Protein AF-A0A557SWW7-F1 (afdb_monomer)

Radius of gyration: 24.09 Å; Cα contacts (8 Å, |Δi|>4): 259; chains: 1; bounding box: 45×40×84 Å

Solvent-accessible surface area (backbone atoms only — not comparable to full-atom values): 11282 Å² total; per-residue (Å²): 120,71,70,61,52,68,53,47,53,59,52,50,52,52,51,50,54,51,49,52,52,51,47,52,50,50,56,68,65,51,66,75,92,55,54,48,39,29,50,75,90,44,22,34,33,27,34,72,68,28,35,51,52,47,52,50,49,59,54,49,46,55,57,53,48,50,49,54,52,51,62,55,42,69,50,62,73,50,74,38,46,33,34,40,36,28,40,52,70,46,42,50,49,52,36,67,77,64,69,50,47,73,77,46,78,47,69,53,57,54,100,86,44,97,45,70,33,29,38,38,32,29,43,42,36,40,47,57,52,50,51,52,52,50,56,50,59,62,50,64,76,79,53,81,80,85,68,65,48,48,72,42,79,47,95,50,92,51,56,49,75,70,53,52,53,48,51,52,52,51,51,51,50,51,51,51,52,51,52,50,56,50,56,73,66,48,58,37,57,39,81,47,81,81,82,52,91,49,72,44,74,131

Secondary structure (DSSP, 8-state):
-HHHHHHHHHHHHHHHHHHHHHHHHHHHHS---PEEEEETTEEEEE-HHHHHHHHHHHHHHHHHHHHHHHHHH--TT-EEEEEEEE-HHHHHHHHHHHT-EEEEEEE---TTS----EEEEEEEEHHHHHHHHHHHHHHTTTS-GGGSPEEEEPS-TTS-HHHHHHHHHHHHHHHHHHHHHHHHT-TTEEE-----S-EE--

Nearest PDB structures (foldseek):
  5drk-assembly1_C  TM=5.705E-01  e=4.271E-01  Thiomonas intermedia K12
  5d6v-assembly1_A  TM=5.149E-01  e=3.795E-01  Salmonella enterica subsp. enterica serovar Typhimurium str. LT2
  4ox7-assembly1_F  TM=4.878E-01  e=6.090E-01  Synechococcus elongatus PCC 7942 = FACHB-805
  4rbt-assembly1_A  TM=5.284E-01  e=9.774E-01  Salmonella enterica subsp. enterica serovar Typhimurium str. LT2
  7mmx-assembly2_D-3  TM=4.923E-01  e=1.238E+00  Streptococcus intermedius SK54 = ATCC 27335

Structure (mmCIF, N/CA/C/O backbone):
data_AF-A0A557SWW7-F1
#
_entry.id   AF-A0A557SWW7-F1
#
loop_
_atom_site.group_PDB
_atom_site.id
_atom_site.type_symbol
_atom_site.label_atom_id
_atom_site.label_alt_id
_atom_site.label_comp_id
_atom_site.label_asym_id
_atom_site.label_entity_id
_atom_site.label_seq_id
_atom_site.pdbx_PDB_ins_code
_atom_site.Cartn_x
_atom_site.Cartn_y
_atom_site.Cartn_z
_atom_site.occupancy
_atom_site.B_iso_or_equiv
_atom_site.auth_seq_id
_atom_site.auth_comp_id
_atom_site.auth_asym_id
_atom_site.auth_atom_id
_atom_site.pdbx_PDB_model_num
ATOM 1 N N . MET A 1 1 ? 1.073 -21.145 -63.394 1.00 52.28 1 MET A N 1
ATOM 2 C CA . MET A 1 1 ? 0.969 -21.308 -61.921 1.00 52.28 1 MET A CA 1
ATOM 3 C C . MET A 1 1 ? 2.328 -21.337 -61.208 1.00 52.28 1 MET A C 1
ATOM 5 O O . MET A 1 1 ? 2.394 -20.769 -60.129 1.00 52.28 1 MET A O 1
ATOM 9 N N . ARG A 1 2 ? 3.407 -21.908 -61.786 1.00 56.53 2 ARG A N 1
ATOM 10 C CA . ARG A 1 2 ? 4.767 -21.902 -61.188 1.00 56.53 2 ARG A CA 1
ATOM 11 C C . ARG A 1 2 ? 5.417 -20.511 -61.058 1.00 56.53 2 ARG A C 1
ATOM 13 O O . ARG A 1 2 ? 6.032 -20.247 -60.033 1.00 56.53 2 ARG A O 1
ATOM 20 N N . ASP A 1 3 ? 5.235 -19.617 -62.033 1.00 61.56 3 ASP A N 1
ATOM 21 C CA . ASP A 1 3 ? 5.914 -18.303 -62.029 1.00 61.56 3 ASP A CA 1
ATOM 22 C C . ASP A 1 3 ? 5.386 -17.331 -60.969 1.00 61.56 3 ASP A C 1
ATOM 24 O O . ASP A 1 3 ? 6.143 -16.558 -60.389 1.00 61.56 3 ASP A O 1
ATOM 28 N N . LEU A 1 4 ? 4.089 -17.404 -60.655 1.00 58.34 4 LEU A N 1
ATOM 29 C CA . LEU A 1 4 ? 3.479 -16.537 -59.647 1.00 58.34 4 LEU A CA 1
ATOM 30 C C . LEU A 1 4 ? 3.944 -16.917 -58.228 1.00 58.34 4 LEU A C 1
ATOM 32 O O . LEU A 1 4 ? 4.220 -16.046 -57.410 1.00 58.34 4 LEU A O 1
ATOM 36 N N . GLN A 1 5 ? 4.101 -18.217 -57.951 1.00 58.44 5 GLN A N 1
ATOM 37 C CA . GLN A 1 5 ? 4.640 -18.710 -56.678 1.00 58.44 5 GLN A CA 1
ATOM 38 C C . GLN A 1 5 ? 6.114 -18.322 -56.482 1.00 58.44 5 GLN A C 1
ATOM 40 O O . GLN A 1 5 ? 6.508 -18.002 -55.364 1.00 58.44 5 GLN A O 1
ATOM 45 N N . PHE A 1 6 ? 6.906 -18.279 -57.559 1.00 64.81 6 PHE A N 1
ATOM 46 C CA . PHE A 1 6 ? 8.321 -17.888 -57.514 1.00 64.81 6 PHE A CA 1
ATOM 47 C C . PHE A 1 6 ? 8.548 -16.422 -57.121 1.00 64.81 6 PHE A C 1
ATOM 49 O O . PHE A 1 6 ? 9.606 -16.098 -56.595 1.00 64.81 6 PHE A O 1
ATOM 56 N N . ILE A 1 7 ? 7.563 -15.548 -57.350 1.00 64.12 7 ILE A N 1
ATOM 57 C CA . ILE A 1 7 ? 7.628 -14.121 -56.997 1.00 64.12 7 ILE A CA 1
ATOM 58 C C . ILE A 1 7 ? 6.952 -13.858 -55.645 1.00 64.12 7 ILE A C 1
ATOM 60 O O . ILE A 1 7 ? 7.471 -13.107 -54.819 1.00 64.12 7 ILE A O 1
ATOM 64 N N . ILE A 1 8 ? 5.810 -14.503 -55.390 1.00 73.12 8 ILE A N 1
ATOM 65 C CA . ILE A 1 8 ? 5.028 -14.284 -54.168 1.00 73.12 8 ILE A CA 1
ATOM 66 C C . ILE A 1 8 ? 5.760 -14.818 -52.931 1.00 73.12 8 ILE A C 1
ATOM 68 O O . ILE A 1 8 ? 5.786 -14.141 -51.907 1.00 73.12 8 ILE A O 1
ATOM 72 N N . VAL A 1 9 ? 6.377 -16.002 -53.006 1.00 73.94 9 VAL A N 1
ATOM 73 C CA . VAL A 1 9 ? 7.010 -16.632 -51.834 1.00 73.94 9 VAL A CA 1
ATOM 74 C C . VAL A 1 9 ? 8.195 -15.807 -51.300 1.00 73.94 9 VAL A C 1
ATOM 76 O O . VAL A 1 9 ? 8.207 -15.528 -50.100 1.00 73.94 9 VAL A O 1
ATOM 79 N N . PRO A 1 10 ? 9.139 -15.317 -52.129 1.00 77.88 10 PRO A N 1
ATOM 80 C CA . PRO A 1 10 ? 10.174 -14.392 -51.661 1.00 77.88 10 PRO A CA 1
ATOM 81 C C . PRO A 1 10 ? 9.608 -13.074 -51.122 1.00 77.88 10 PRO A C 1
ATOM 83 O O . PRO A 1 10 ? 10.105 -12.565 -50.120 1.00 77.88 10 PRO A O 1
ATOM 86 N N . GLY A 1 11 ? 8.544 -12.543 -51.738 1.00 76.56 11 GLY A N 1
ATOM 87 C CA . GLY A 1 11 ? 7.872 -11.327 -51.268 1.00 76.56 11 GLY A CA 1
ATOM 88 C C . GLY A 1 11 ? 7.278 -11.478 -49.864 1.00 76.56 11 GLY A C 1
ATOM 89 O O . GLY A 1 11 ? 7.449 -10.594 -49.026 1.00 76.56 11 GLY A O 1
ATOM 90 N N . ILE A 1 12 ? 6.655 -12.624 -49.573 1.00 81.81 12 ILE A N 1
ATOM 91 C CA . ILE A 1 12 ? 6.151 -12.957 -48.232 1.00 81.81 12 ILE A CA 1
ATOM 92 C C . ILE A 1 12 ? 7.307 -13.057 -47.230 1.00 81.81 12 ILE A C 1
ATOM 94 O O . ILE A 1 12 ? 7.205 -12.511 -46.136 1.00 81.81 12 ILE A O 1
ATOM 98 N N . ILE A 1 13 ? 8.422 -13.697 -47.599 1.00 83.50 13 ILE A N 1
ATOM 99 C CA . ILE A 1 13 ? 9.595 -13.828 -46.717 1.00 83.50 13 ILE A CA 1
ATOM 100 C C . ILE A 1 13 ? 10.170 -12.451 -46.365 1.00 83.50 13 ILE A C 1
ATOM 102 O O . ILE A 1 13 ? 10.416 -12.178 -45.192 1.00 83.50 13 ILE A O 1
ATOM 106 N N . VAL A 1 14 ? 10.331 -11.559 -47.347 1.00 85.50 14 VAL A N 1
ATOM 107 C CA . VAL A 1 14 ? 10.801 -10.183 -47.108 1.00 85.50 14 VAL A CA 1
ATOM 108 C C . VAL A 1 14 ? 9.817 -9.411 -46.227 1.00 85.50 14 VAL A C 1
ATOM 110 O O . VAL A 1 14 ? 10.245 -8.714 -45.308 1.00 85.50 14 VAL A O 1
ATOM 113 N N . GLY A 1 15 ? 8.510 -9.574 -46.451 1.00 84.50 15 GLY A N 1
ATOM 114 C CA . GLY A 1 15 ? 7.472 -8.969 -45.616 1.00 84.50 15 GLY A CA 1
ATOM 115 C C . GLY A 1 15 ? 7.515 -9.449 -44.162 1.00 84.50 15 GLY A C 1
ATOM 116 O O . GLY A 1 15 ? 7.432 -8.632 -43.249 1.00 84.50 15 GLY A O 1
ATOM 117 N N . ILE A 1 16 ? 7.713 -10.751 -43.934 1.00 88.25 16 ILE A N 1
ATOM 118 C CA . ILE A 1 16 ? 7.821 -11.336 -42.589 1.00 88.25 16 ILE A CA 1
ATOM 119 C C . ILE A 1 16 ? 9.096 -10.857 -41.892 1.00 88.25 16 ILE A C 1
ATOM 121 O O . ILE A 1 16 ? 9.028 -10.370 -40.767 1.00 88.25 16 ILE A O 1
ATOM 125 N N . VAL A 1 17 ? 10.255 -10.948 -42.551 1.00 89.38 17 VAL A N 1
ATOM 126 C CA . VAL A 1 17 ? 11.539 -10.537 -41.958 1.00 89.38 17 VAL A CA 1
ATOM 127 C C . VAL A 1 17 ? 11.551 -9.034 -41.676 1.00 89.38 17 VAL A C 1
ATOM 129 O O . VAL A 1 17 ? 11.933 -8.617 -40.583 1.00 89.38 17 VAL A O 1
ATOM 132 N N . GLY A 1 18 ? 11.076 -8.218 -42.621 1.00 87.31 18 GLY A N 1
ATOM 133 C CA . GLY A 1 18 ? 10.949 -6.773 -42.441 1.00 87.31 18 GLY A CA 1
ATOM 134 C C . GLY A 1 18 ? 9.964 -6.408 -41.331 1.00 87.31 18 GLY A C 1
ATOM 135 O O . GLY A 1 18 ? 10.269 -5.558 -40.498 1.00 87.31 18 GLY A O 1
ATOM 136 N N . GLY A 1 19 ? 8.819 -7.093 -41.268 1.00 84.19 19 GLY A N 1
ATOM 137 C CA . GLY A 1 19 ? 7.819 -6.906 -40.218 1.00 84.19 19 GLY A CA 1
ATOM 138 C C . GLY A 1 19 ? 8.348 -7.25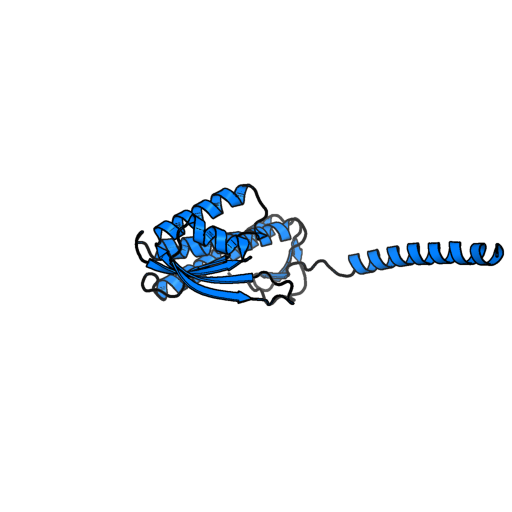0 -38.826 1.00 84.19 19 GLY A C 1
ATOM 139 O O . GLY A 1 19 ? 8.153 -6.474 -37.896 1.00 84.19 19 GLY A O 1
ATOM 140 N N . ILE A 1 20 ? 9.078 -8.360 -38.683 1.00 88.44 20 ILE A N 1
ATOM 141 C CA . ILE A 1 20 ? 9.696 -8.772 -37.414 1.00 88.44 20 ILE A CA 1
ATOM 142 C C . ILE A 1 20 ? 10.760 -7.761 -36.970 1.00 88.44 20 ILE A C 1
ATOM 144 O O . ILE A 1 20 ? 10.774 -7.359 -35.808 1.00 88.44 20 ILE A O 1
ATOM 148 N N . LEU A 1 21 ? 11.626 -7.309 -37.881 1.00 85.56 21 LEU A N 1
ATOM 149 C CA . LEU A 1 21 ? 12.647 -6.305 -37.565 1.00 85.56 21 LEU A CA 1
ATOM 150 C C . LEU A 1 21 ? 12.020 -4.974 -37.134 1.00 85.56 21 LEU A C 1
ATOM 152 O O . LEU A 1 21 ? 12.432 -4.406 -36.125 1.00 85.56 21 LEU A O 1
ATOM 156 N N . LEU A 1 22 ? 10.999 -4.500 -37.852 1.00 83.31 22 LEU A N 1
ATOM 157 C CA . LEU A 1 22 ? 10.265 -3.287 -37.485 1.00 83.31 22 LEU A CA 1
ATOM 158 C C . LEU A 1 22 ? 9.527 -3.444 -36.155 1.00 83.31 22 LEU A C 1
ATOM 160 O O . LEU A 1 22 ? 9.520 -2.508 -35.362 1.00 83.31 22 LEU A O 1
ATOM 164 N N . PHE A 1 23 ? 8.958 -4.619 -35.882 1.00 82.00 23 PHE A N 1
ATOM 165 C CA . PHE A 1 23 ? 8.328 -4.918 -34.601 1.00 82.00 23 PHE A CA 1
ATOM 166 C C . PHE A 1 23 ? 9.340 -4.865 -33.456 1.00 82.00 23 PHE A C 1
ATOM 168 O O . PHE A 1 23 ? 9.076 -4.199 -32.463 1.00 82.00 23 PHE A O 1
ATOM 175 N N . PHE A 1 24 ? 10.518 -5.480 -33.593 1.00 77.88 24 PHE A N 1
ATOM 176 C CA . PHE A 1 24 ? 11.561 -5.392 -32.567 1.00 77.88 24 PHE A CA 1
ATOM 177 C C . PHE A 1 24 ? 12.108 -3.974 -32.403 1.00 77.88 24 PHE A C 1
ATOM 179 O O . PHE A 1 24 ? 12.380 -3.562 -31.279 1.00 77.88 24 PHE A O 1
ATOM 186 N N . LEU A 1 25 ? 12.249 -3.207 -33.485 1.00 73.75 25 LEU A N 1
ATOM 187 C CA . LEU A 1 25 ? 12.639 -1.800 -33.400 1.00 73.75 25 LEU A CA 1
ATOM 188 C C . LEU A 1 25 ? 11.573 -0.972 -32.677 1.00 73.75 25 LEU A C 1
ATOM 190 O O . LEU A 1 25 ? 11.916 -0.208 -31.784 1.00 73.75 25 LEU A O 1
ATOM 194 N N . ALA A 1 26 ? 10.293 -1.160 -33.001 1.00 72.12 26 ALA A N 1
ATOM 195 C CA . ALA A 1 26 ? 9.185 -0.479 -32.336 1.00 72.12 26 ALA A CA 1
ATOM 196 C C . ALA A 1 26 ? 9.048 -0.902 -30.866 1.00 72.12 26 ALA A C 1
ATOM 198 O O . ALA A 1 26 ? 8.833 -0.055 -30.007 1.00 72.12 26 ALA A O 1
ATOM 199 N N . TYR A 1 27 ? 9.223 -2.189 -30.565 1.00 63.62 27 TYR A N 1
ATOM 200 C CA . TYR A 1 27 ? 9.165 -2.737 -29.212 1.00 63.62 27 TYR A CA 1
ATOM 201 C C . TYR A 1 27 ? 10.326 -2.248 -28.339 1.00 63.62 27 TYR A C 1
ATOM 203 O O . TYR A 1 27 ? 10.113 -1.926 -27.180 1.00 63.62 27 TYR A O 1
ATOM 211 N N . ASN A 1 28 ? 11.539 -2.132 -28.893 1.00 59.59 28 ASN A N 1
ATOM 212 C CA . ASN A 1 28 ? 12.671 -1.520 -28.187 1.00 59.59 28 ASN A CA 1
ATOM 213 C C . ASN A 1 28 ? 12.564 0.015 -28.115 1.00 59.59 28 ASN A C 1
ATOM 215 O O . ASN A 1 28 ? 13.135 0.622 -27.212 1.00 59.59 28 ASN A O 1
ATOM 219 N N . TYR A 1 29 ? 11.869 0.652 -29.065 1.00 59.69 29 TYR A N 1
ATOM 220 C CA . TYR A 1 29 ? 11.651 2.101 -29.077 1.00 59.69 29 TYR A CA 1
ATOM 221 C C . TYR A 1 29 ? 10.566 2.539 -28.095 1.00 59.69 29 TYR A C 1
ATOM 223 O O . TYR A 1 29 ? 10.693 3.611 -27.511 1.00 59.69 29 TYR A O 1
ATOM 231 N N . TYR A 1 30 ? 9.513 1.739 -27.895 1.00 49.38 30 TYR A N 1
ATOM 232 C CA . TYR A 1 30 ? 8.572 1.951 -26.801 1.00 49.38 30 TYR A CA 1
ATOM 233 C C . TYR A 1 30 ? 9.273 1.570 -25.498 1.00 49.38 30 TYR A C 1
ATOM 235 O O . TYR A 1 30 ? 9.447 0.380 -25.235 1.00 49.38 30 TYR A O 1
ATOM 243 N N . PRO A 1 31 ? 9.695 2.543 -24.670 1.00 50.38 31 PRO A N 1
ATOM 244 C CA . PRO A 1 31 ? 10.326 2.197 -23.415 1.00 50.38 31 PRO A CA 1
ATOM 245 C C . PRO A 1 31 ? 9.317 1.399 -22.589 1.00 50.38 31 PRO A C 1
ATOM 247 O O . PRO A 1 31 ? 8.132 1.750 -22.527 1.00 50.38 31 PRO A O 1
ATOM 250 N N . GLN A 1 32 ? 9.791 0.336 -21.934 1.00 54.78 32 GLN A N 1
ATOM 251 C CA . GLN A 1 32 ? 9.089 -0.218 -20.779 1.00 54.78 32 GLN A CA 1
ATOM 252 C C . GLN A 1 32 ? 8.623 0.955 -19.907 1.00 54.78 32 GLN A C 1
ATOM 254 O O . GLN A 1 32 ? 9.345 1.945 -19.761 1.00 54.78 32 GLN A O 1
ATOM 259 N N . LYS A 1 33 ? 7.389 0.897 -19.392 1.00 58.03 33 LYS A N 1
ATOM 260 C CA . LYS A 1 33 ? 6.882 1.926 -18.477 1.00 58.03 33 LYS A CA 1
ATOM 261 C C . LYS A 1 33 ? 7.687 1.854 -17.182 1.00 58.03 33 LYS A C 1
ATOM 263 O O . LYS A 1 33 ? 7.295 1.190 -16.232 1.00 58.03 33 LYS A O 1
ATOM 268 N N . ASN A 1 34 ? 8.824 2.525 -17.184 1.00 71.19 34 ASN A N 1
ATOM 269 C CA . ASN A 1 34 ? 9.736 2.585 -16.066 1.00 71.19 34 ASN A CA 1
ATOM 270 C C . ASN A 1 34 ? 9.269 3.677 -15.114 1.00 71.19 34 ASN A C 1
ATOM 272 O O . ASN A 1 34 ? 8.729 4.711 -15.527 1.00 71.19 34 ASN A O 1
ATOM 276 N N . VAL A 1 35 ? 9.453 3.438 -13.824 1.00 79.44 35 VAL A N 1
ATOM 277 C CA . VAL A 1 35 ? 9.019 4.390 -12.808 1.00 79.44 35 VAL A CA 1
ATOM 278 C C . VAL A 1 35 ? 9.983 5.571 -12.801 1.00 79.44 35 VAL A C 1
ATOM 280 O O . VAL A 1 35 ? 11.186 5.407 -12.609 1.00 79.44 35 VAL A O 1
ATOM 283 N N . ASN A 1 36 ? 9.433 6.766 -13.019 1.00 84.69 36 ASN A N 1
ATOM 284 C CA . ASN A 1 36 ? 10.131 8.034 -12.859 1.00 84.69 36 ASN A CA 1
ATOM 285 C C . ASN A 1 36 ? 9.821 8.574 -11.457 1.00 84.69 36 ASN A C 1
ATOM 287 O O . ASN A 1 36 ? 8.652 8.709 -11.093 1.00 84.69 36 ASN A O 1
ATOM 291 N N . ILE A 1 37 ? 10.853 8.858 -10.671 1.00 84.25 37 ILE A N 1
ATOM 292 C CA . ILE A 1 37 ? 10.729 9.352 -9.296 1.00 84.25 37 ILE A CA 1
ATOM 293 C C . ILE A 1 37 ? 11.468 10.668 -9.180 1.00 84.25 37 ILE A C 1
ATOM 295 O O . ILE A 1 37 ? 12.615 10.757 -9.613 1.00 84.25 37 ILE A O 1
ATOM 299 N N . ASN A 1 38 ? 10.833 11.659 -8.561 1.00 85.94 38 ASN A N 1
ATOM 300 C CA . ASN A 1 38 ? 11.488 12.881 -8.125 1.00 85.94 38 ASN A CA 1
ATOM 301 C C . ASN A 1 38 ? 11.886 12.743 -6.651 1.00 85.94 38 ASN A C 1
ATOM 303 O O . ASN A 1 38 ? 11.016 12.604 -5.794 1.00 85.94 38 ASN A O 1
ATOM 307 N N . LEU A 1 39 ? 13.188 12.780 -6.370 1.00 84.44 39 LEU A N 1
ATOM 308 C CA . LEU A 1 39 ? 13.732 12.837 -5.019 1.00 84.44 39 LEU A CA 1
ATOM 309 C C . LEU A 1 39 ? 14.495 14.151 -4.845 1.00 84.44 39 LEU A C 1
ATOM 311 O O . LEU A 1 39 ? 15.527 14.363 -5.491 1.00 84.44 39 LEU A O 1
ATOM 315 N N . ASN A 1 40 ? 14.005 15.023 -3.962 1.00 84.81 40 ASN A N 1
ATOM 316 C CA . ASN A 1 40 ? 14.625 16.317 -3.649 1.00 84.81 40 ASN A CA 1
ATOM 317 C C . ASN A 1 40 ? 14.932 17.172 -4.902 1.00 84.81 40 ASN A C 1
ATOM 319 O O . ASN A 1 40 ? 15.994 17.789 -5.015 1.00 84.81 40 ASN A O 1
ATOM 323 N N . GLY A 1 41 ? 14.024 17.174 -5.883 1.00 83.12 41 GLY A N 1
ATOM 324 C CA . GLY A 1 41 ? 14.149 17.948 -7.122 1.00 83.12 41 GLY A CA 1
ATOM 325 C C . GLY A 1 41 ? 15.002 17.296 -8.214 1.00 83.12 41 GLY A C 1
ATOM 326 O O . GLY A 1 41 ? 15.159 17.888 -9.282 1.00 83.12 41 GLY A O 1
ATOM 327 N N . ARG A 1 42 ? 15.548 16.095 -7.983 1.00 88.06 42 ARG A N 1
ATOM 328 C CA . ARG A 1 42 ? 16.278 15.313 -8.993 1.00 88.06 42 ARG A CA 1
ATOM 329 C C . ARG A 1 42 ? 15.481 14.088 -9.391 1.00 88.06 42 ARG A C 1
ATOM 331 O O . ARG A 1 42 ? 14.908 13.423 -8.531 1.00 88.06 42 ARG A O 1
ATOM 338 N N . CYS A 1 43 ? 15.479 13.773 -10.682 1.00 88.75 43 CYS A N 1
ATOM 339 C CA . CYS A 1 43 ? 14.650 12.701 -11.204 1.00 88.75 43 CYS A CA 1
ATOM 340 C C . CYS A 1 43 ? 15.442 11.495 -11.681 1.00 88.75 43 CYS A C 1
AT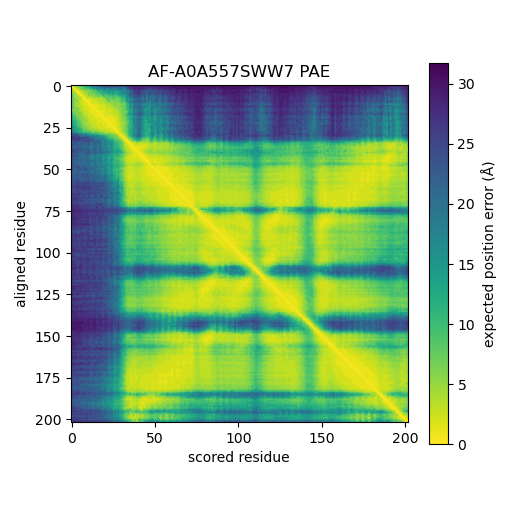OM 342 O O . CYS A 1 43 ? 16.472 11.604 -12.347 1.00 88.75 43 CYS A O 1
ATOM 344 N N . TYR A 1 44 ? 14.914 10.328 -11.332 1.00 88.56 44 TYR A N 1
ATOM 345 C CA . TYR A 1 44 ? 15.520 9.040 -11.609 1.00 88.56 44 TYR A CA 1
ATOM 346 C C . TYR A 1 44 ? 14.496 8.119 -12.255 1.00 88.56 44 TYR A C 1
ATOM 348 O O . TYR A 1 44 ? 13.312 8.144 -11.928 1.00 88.56 44 TYR A O 1
ATOM 356 N N . GLU A 1 45 ? 14.962 7.321 -13.199 1.00 89.00 45 GLU A N 1
ATOM 357 C CA . GLU A 1 45 ? 14.244 6.221 -13.808 1.00 89.00 45 GLU A CA 1
ATOM 358 C C . GLU A 1 45 ? 14.778 4.931 -13.194 1.00 89.00 45 GLU A C 1
ATOM 360 O O . GLU A 1 45 ? 15.989 4.678 -13.205 1.00 89.00 45 GLU A O 1
ATOM 365 N N . PHE A 1 46 ? 13.876 4.146 -12.614 1.00 88.62 46 PHE A N 1
ATOM 366 C CA . PHE A 1 46 ? 14.193 2.826 -12.094 1.00 88.62 46 PHE A CA 1
ATOM 367 C C . PHE A 1 46 ? 13.929 1.783 -13.174 1.00 88.62 46 PHE A C 1
ATOM 369 O O . PHE A 1 46 ? 12.828 1.692 -13.714 1.00 88.62 46 PHE A O 1
ATOM 376 N N . LEU A 1 47 ? 14.971 1.020 -13.476 1.00 86.81 47 LEU A N 1
ATOM 377 C CA . LEU A 1 47 ? 15.064 -0.007 -14.503 1.00 86.81 47 LEU A CA 1
ATOM 378 C C . LEU A 1 47 ? 15.390 -1.347 -13.837 1.00 86.81 47 LEU A C 1
ATOM 380 O O . LEU A 1 47 ? 15.995 -1.382 -12.761 1.00 86.81 47 LEU A O 1
ATOM 384 N N . ASP A 1 48 ? 15.023 -2.448 -14.490 1.00 84.69 48 ASP A N 1
ATOM 385 C CA . ASP A 1 48 ? 15.420 -3.809 -14.117 1.00 84.69 48 ASP A CA 1
ATOM 386 C C . ASP A 1 48 ? 15.276 -4.097 -12.605 1.00 84.69 48 ASP A C 1
ATOM 388 O O . ASP A 1 48 ? 14.180 -4.048 -12.042 1.00 84.69 48 ASP A O 1
ATOM 392 N N . GLY A 1 49 ? 16.395 -4.368 -11.923 1.00 84.94 49 GLY A N 1
ATOM 393 C CA . GLY A 1 49 ? 16.427 -4.683 -10.497 1.00 84.94 49 GLY A CA 1
ATOM 394 C C . GLY A 1 49 ? 16.012 -3.527 -9.583 1.00 84.94 49 GLY A C 1
ATOM 395 O O . GLY A 1 49 ? 15.438 -3.782 -8.527 1.00 84.94 49 GLY A O 1
ATOM 396 N N . ALA A 1 50 ? 16.249 -2.267 -9.965 1.00 87.62 50 ALA A N 1
ATOM 397 C CA . ALA A 1 50 ? 15.759 -1.121 -9.192 1.00 87.62 50 ALA A CA 1
ATOM 398 C C . ALA A 1 50 ? 14.237 -0.990 -9.300 1.00 87.62 50 ALA A C 1
ATOM 400 O O . ALA A 1 50 ? 13.580 -0.661 -8.314 1.00 87.62 50 ALA A O 1
ATOM 401 N N . TYR A 1 51 ? 13.675 -1.283 -10.476 1.00 87.50 51 TYR A N 1
ATOM 402 C CA . TYR A 1 51 ? 12.229 -1.274 -10.671 1.00 87.50 51 TYR A CA 1
ATOM 403 C C . TYR A 1 51 ? 11.545 -2.369 -9.849 1.00 87.50 51 TYR A C 1
ATOM 405 O O . TYR A 1 51 ? 10.556 -2.086 -9.178 1.00 87.50 51 TYR A O 1
ATOM 413 N N . GLN A 1 52 ? 12.101 -3.585 -9.828 1.00 85.25 52 GLN A N 1
ATOM 414 C CA . GLN A 1 52 ? 11.580 -4.670 -8.987 1.00 85.25 52 GLN A CA 1
ATOM 415 C C . GLN A 1 52 ? 11.600 -4.298 -7.503 1.00 85.25 52 GLN A C 1
ATOM 417 O O . GLN A 1 52 ? 10.565 -4.324 -6.851 1.00 85.25 52 GLN A O 1
ATOM 422 N N . ARG A 1 53 ? 12.732 -3.799 -6.995 1.00 88.00 53 ARG A N 1
ATOM 423 C CA . ARG A 1 53 ? 12.829 -3.354 -5.595 1.00 88.00 53 ARG A CA 1
ATOM 424 C C . ARG A 1 53 ? 11.869 -2.222 -5.250 1.00 88.00 53 ARG A C 1
ATOM 426 O O . ARG A 1 53 ? 11.426 -2.125 -4.113 1.00 88.00 53 ARG A O 1
ATOM 433 N N . TYR A 1 54 ? 11.571 -1.343 -6.204 1.00 89.00 54 TYR A N 1
ATOM 434 C CA . TYR A 1 54 ? 10.570 -0.304 -5.999 1.00 89.00 54 TYR A CA 1
ATOM 435 C C . TYR A 1 54 ? 9.157 -0.881 -5.919 1.00 89.00 54 TYR A C 1
ATOM 437 O O . TYR A 1 54 ? 8.389 -0.449 -5.066 1.00 89.00 54 TYR A O 1
ATOM 445 N N . GLN A 1 55 ? 8.817 -1.858 -6.761 1.00 85.62 55 GLN A N 1
ATOM 446 C CA . GLN A 1 55 ? 7.536 -2.560 -6.658 1.00 85.62 55 GLN A CA 1
ATOM 447 C C . GLN A 1 55 ? 7.413 -3.299 -5.323 1.00 85.62 55 GLN A C 1
ATOM 449 O O . GLN A 1 55 ? 6.389 -3.159 -4.656 1.00 85.62 55 GLN A O 1
ATOM 454 N N . ASP A 1 56 ? 8.477 -3.975 -4.885 1.00 85.88 56 ASP A N 1
ATOM 455 C CA . ASP A 1 56 ? 8.534 -4.613 -3.568 1.00 85.88 56 ASP A CA 1
ATOM 456 C C . ASP A 1 56 ? 8.321 -3.582 -2.452 1.00 85.88 56 ASP A C 1
ATOM 458 O O . ASP A 1 56 ? 7.479 -3.776 -1.582 1.00 85.88 56 ASP A O 1
ATOM 462 N N . LEU A 1 57 ? 9.019 -2.439 -2.508 1.00 89.06 57 LEU A N 1
ATOM 463 C CA . LEU A 1 57 ? 8.880 -1.352 -1.535 1.00 89.06 57 LEU A CA 1
ATOM 464 C C . LEU A 1 57 ? 7.449 -0.799 -1.479 1.00 89.06 57 LEU A C 1
ATOM 466 O O . LEU A 1 57 ? 6.916 -0.584 -0.392 1.00 89.06 57 LEU A O 1
ATOM 470 N N . VAL A 1 58 ? 6.825 -0.571 -2.637 1.00 86.69 58 VAL A N 1
ATOM 471 C CA . VAL A 1 58 ? 5.429 -0.117 -2.729 1.00 86.69 58 VAL A CA 1
ATOM 472 C C . VAL A 1 58 ? 4.474 -1.162 -2.161 1.00 86.69 58 VAL A C 1
ATOM 474 O O . VAL A 1 58 ? 3.489 -0.790 -1.533 1.00 86.69 58 VAL A O 1
ATOM 477 N N . SER A 1 59 ? 4.764 -2.448 -2.340 1.00 82.56 59 SER A N 1
ATOM 478 C CA . SER A 1 59 ? 3.950 -3.506 -1.752 1.00 82.56 59 SER A CA 1
ATOM 479 C C . SER A 1 59 ? 4.119 -3.576 -0.229 1.00 82.56 59 SER A C 1
ATOM 481 O O . SER A 1 59 ? 3.136 -3.566 0.509 1.00 82.56 59 SER A O 1
ATOM 483 N N . PHE A 1 60 ? 5.360 -3.523 0.269 1.00 86.62 60 PHE A N 1
ATOM 484 C CA . PHE A 1 60 ? 5.646 -3.503 1.708 1.00 86.62 60 PHE A CA 1
ATOM 485 C C . PHE A 1 60 ?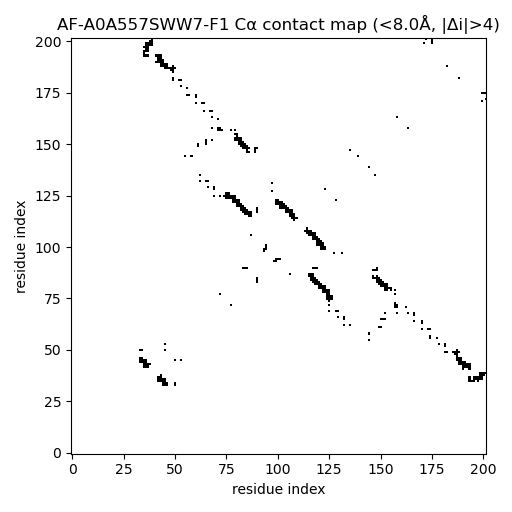 5.064 -2.283 2.418 1.00 86.62 60 PHE A C 1
ATOM 487 O O . PHE A 1 60 ? 4.681 -2.384 3.582 1.00 86.62 60 PHE A O 1
ATOM 494 N N . ARG A 1 61 ? 4.949 -1.148 1.721 1.00 89.12 61 ARG A N 1
ATOM 495 C CA . ARG A 1 61 ? 4.302 0.060 2.240 1.00 89.12 61 ARG A CA 1
ATOM 496 C C . ARG A 1 61 ? 2.880 -0.212 2.731 1.00 89.12 61 ARG A C 1
ATOM 498 O O . ARG A 1 61 ? 2.495 0.333 3.757 1.00 89.12 61 ARG A O 1
ATOM 505 N N . GLU A 1 62 ? 2.096 -1.015 2.015 1.00 86.44 62 GLU A N 1
ATOM 506 C CA . GLU A 1 62 ? 0.701 -1.278 2.393 1.00 86.44 62 GLU A CA 1
ATOM 507 C C . GLU A 1 62 ? 0.625 -2.118 3.679 1.00 86.44 62 GLU A C 1
ATOM 509 O O . GLU A 1 62 ? -0.139 -1.786 4.585 1.00 86.44 62 GLU A O 1
ATOM 514 N N . SER A 1 63 ? 1.479 -3.139 3.816 1.00 87.19 63 SER A N 1
ATOM 515 C CA . SER A 1 63 ? 1.576 -3.937 5.047 1.00 87.19 63 SER A CA 1
ATOM 516 C C . SER A 1 63 ? 2.083 -3.117 6.232 1.00 87.19 63 SER A C 1
ATOM 518 O O . SER A 1 63 ? 1.557 -3.235 7.337 1.00 87.19 63 SER A O 1
ATOM 520 N N . GLU A 1 64 ? 3.084 -2.263 6.010 1.00 90.75 64 GLU A N 1
ATOM 521 C CA . GLU A 1 64 ? 3.639 -1.402 7.057 1.00 90.75 64 GLU A CA 1
ATOM 522 C C . GLU A 1 64 ? 2.624 -0.335 7.497 1.00 90.75 64 GLU A C 1
ATOM 524 O O . GLU A 1 64 ? 2.486 -0.067 8.690 1.00 90.75 64 GLU A O 1
ATOM 529 N N . LEU A 1 65 ? 1.846 0.221 6.561 1.00 91.38 65 LEU A N 1
ATOM 530 C CA . LEU A 1 65 ? 0.742 1.127 6.877 1.00 91.38 65 LEU A CA 1
ATOM 531 C C . LEU A 1 65 ? -0.314 0.429 7.741 1.00 91.38 65 LEU A C 1
ATOM 533 O O . LEU A 1 65 ? -0.700 0.969 8.778 1.00 91.38 65 LEU A O 1
ATOM 537 N N . LEU A 1 66 ? -0.755 -0.765 7.337 1.00 90.75 66 LEU A N 1
ATOM 538 C CA . LEU A 1 66 ? -1.740 -1.540 8.090 1.00 90.75 66 LEU A CA 1
ATOM 539 C C . LEU A 1 66 ? -1.238 -1.838 9.508 1.00 90.75 66 LEU A C 1
ATOM 541 O O . LEU A 1 66 ? -1.963 -1.621 10.477 1.00 90.75 66 LEU A O 1
ATOM 545 N N . LYS A 1 67 ? 0.024 -2.255 9.639 1.00 92.19 67 LYS A N 1
ATOM 546 C CA . LYS A 1 67 ? 0.678 -2.492 10.928 1.00 92.19 67 LYS A CA 1
ATOM 547 C C . LYS A 1 67 ? 0.646 -1.256 11.828 1.00 92.19 67 LYS A C 1
ATOM 549 O O . LYS A 1 67 ? 0.176 -1.344 12.958 1.00 92.19 67 LYS A O 1
ATOM 554 N N . MET A 1 68 ? 1.087 -0.101 11.324 1.00 93.38 68 MET A N 1
ATOM 555 C CA . MET A 1 68 ? 1.080 1.150 12.094 1.00 93.38 68 MET A CA 1
ATOM 556 C C . MET A 1 68 ? -0.336 1.555 12.529 1.00 93.38 68 MET A C 1
ATOM 558 O O . MET A 1 68 ? -0.514 2.102 13.615 1.00 93.38 68 MET A O 1
ATOM 562 N N . GLN A 1 69 ? -1.350 1.295 11.699 1.00 92.19 69 GLN A N 1
ATOM 563 C CA . GLN A 1 69 ? -2.744 1.574 12.046 1.00 92.19 69 GLN A CA 1
ATOM 564 C C . GLN A 1 69 ? -3.279 0.628 13.131 1.00 92.19 69 GLN A C 1
ATOM 566 O O . GLN A 1 69 ? -3.966 1.095 14.037 1.00 92.19 69 GLN A O 1
ATOM 571 N N . ILE A 1 70 ? -2.949 -0.666 13.076 1.00 91.81 70 ILE A N 1
ATOM 572 C CA . ILE A 1 70 ? -3.301 -1.645 14.119 1.00 91.81 70 ILE A CA 1
ATOM 573 C C . ILE A 1 70 ? -2.646 -1.260 15.453 1.00 91.81 70 ILE A C 1
ATOM 575 O O . ILE A 1 70 ? -3.333 -1.154 16.470 1.00 91.81 70 ILE A O 1
ATOM 579 N N . GLU A 1 71 ? -1.342 -0.964 15.439 1.00 91.81 71 GLU A N 1
ATOM 580 C CA . GLU A 1 71 ? -0.590 -0.530 16.625 1.00 91.81 71 GLU A CA 1
ATOM 581 C C . GLU A 1 71 ? -1.174 0.750 17.244 1.00 91.81 71 GLU A C 1
ATOM 583 O O . GLU A 1 71 ? -1.211 0.886 18.467 1.00 91.81 71 GLU A O 1
ATOM 588 N N . ALA A 1 72 ? -1.668 1.674 16.415 1.00 90.56 72 ALA A N 1
ATOM 589 C CA . ALA A 1 72 ? -2.306 2.904 16.875 1.00 90.56 72 ALA A CA 1
ATOM 590 C C . ALA A 1 72 ? -3.665 2.681 17.556 1.00 90.56 72 ALA A C 1
ATOM 592 O O . ALA A 1 72 ? -4.024 3.464 18.434 1.00 90.56 72 ALA A O 1
ATOM 593 N N . ILE A 1 73 ? -4.410 1.637 17.176 1.00 90.44 73 ILE A N 1
ATOM 594 C CA . ILE A 1 73 ? -5.676 1.274 17.832 1.00 90.44 73 ILE A CA 1
ATOM 595 C C . ILE A 1 73 ? -5.410 0.664 19.217 1.00 90.44 73 ILE A C 1
ATOM 597 O O . ILE A 1 73 ? -6.163 0.917 20.156 1.00 90.44 73 ILE A O 1
ATO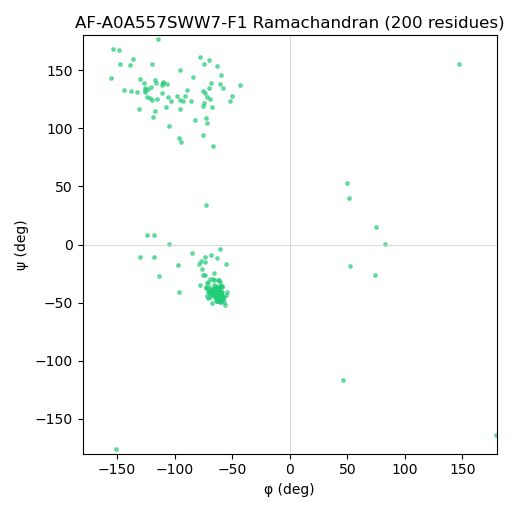M 601 N N . GLY A 1 74 ? -4.334 -0.117 19.360 1.00 77.56 74 GLY A N 1
ATOM 602 C CA . GLY A 1 74 ? -3.764 -0.554 20.642 1.00 77.56 74 GLY A CA 1
ATOM 603 C C . GLY A 1 74 ? -4.525 -1.641 21.421 1.00 77.56 74 GLY A C 1
ATOM 604 O O . GLY A 1 74 ? -3.900 -2.372 22.186 1.00 77.56 74 GLY A O 1
ATOM 605 N N . GLU A 1 75 ? -5.841 -1.786 21.247 1.00 78.50 75 GLU A N 1
ATOM 606 C CA . GLU A 1 75 ? -6.654 -2.800 21.940 1.00 78.50 75 GLU A CA 1
ATOM 607 C C . GLU A 1 75 ? -7.062 -3.946 21.003 1.00 78.50 75 GLU A C 1
ATOM 609 O O . GLU A 1 75 ? -7.691 -3.692 19.979 1.00 78.50 75 GLU A O 1
ATOM 614 N N . SER A 1 76 ? -6.792 -5.203 21.386 1.00 72.25 76 SER A N 1
ATOM 615 C CA . SER A 1 76 ? -6.956 -6.421 20.557 1.00 72.25 76 SER A CA 1
ATOM 616 C C . SER A 1 76 ? -8.402 -6.831 20.216 1.00 72.25 76 SER A C 1
ATOM 618 O O . SER A 1 76 ? -8.610 -7.705 19.379 1.00 72.25 76 SER A O 1
ATOM 620 N N . TYR A 1 77 ? -9.417 -6.195 20.811 1.00 80.50 77 TYR A N 1
ATOM 621 C CA . TYR A 1 77 ? -10.831 -6.559 20.607 1.00 80.50 77 TYR A CA 1
ATOM 622 C C . TYR A 1 77 ? -11.712 -5.407 20.120 1.00 80.50 77 TYR A C 1
ATOM 624 O O . TYR A 1 77 ? -12.936 -5.551 20.054 1.00 80.50 77 TYR A O 1
ATOM 632 N N . ILE A 1 78 ? -11.125 -4.260 19.770 1.00 85.81 78 ILE A N 1
ATOM 633 C CA . ILE A 1 78 ? -11.900 -3.173 19.174 1.00 85.81 78 ILE A CA 1
ATOM 634 C C . ILE A 1 78 ? -12.342 -3.606 17.780 1.00 85.81 78 ILE A C 1
ATOM 636 O O . ILE A 1 78 ? -11.531 -3.971 16.931 1.00 85.81 78 ILE A O 1
ATOM 640 N N . LEU A 1 79 ? -13.651 -3.531 17.552 1.00 90.00 79 LEU A N 1
ATOM 641 C CA . LEU A 1 79 ? -14.240 -3.708 16.237 1.00 90.00 79 LEU A CA 1
ATOM 642 C C . LEU A 1 79 ? -13.995 -2.455 15.398 1.00 90.00 79 LEU A C 1
ATOM 644 O O . LEU A 1 79 ? -14.461 -1.365 15.741 1.00 90.00 79 LEU A O 1
ATOM 648 N N . VAL A 1 80 ? -13.285 -2.618 14.288 1.00 91.62 80 VAL A N 1
ATOM 649 C CA . VAL A 1 80 ? -12.964 -1.541 13.360 1.00 91.62 80 VAL A CA 1
ATOM 650 C C . VAL A 1 80 ? -13.605 -1.771 11.993 1.00 91.62 80 VAL A C 1
ATOM 652 O O . VAL A 1 80 ? -13.626 -2.897 11.491 1.00 91.62 80 VAL A O 1
ATOM 655 N N . PRO A 1 81 ? -14.148 -0.710 11.374 1.00 92.69 81 PRO A N 1
ATOM 656 C CA . PRO A 1 81 ? -14.621 -0.770 10.005 1.00 92.69 81 PRO A CA 1
ATOM 657 C C . PRO A 1 81 ? -13.430 -0.896 9.051 1.00 92.69 81 PRO A C 1
ATOM 659 O O . PRO A 1 81 ? -12.438 -0.171 9.169 1.00 92.69 81 PRO A O 1
ATOM 662 N N . VAL A 1 82 ? -13.537 -1.800 8.085 1.00 93.38 82 VAL A N 1
ATOM 663 C CA . VAL A 1 82 ? -12.464 -2.124 7.139 1.00 93.38 82 VAL A CA 1
ATOM 664 C C . VAL A 1 82 ? -12.983 -2.252 5.720 1.00 93.38 82 VAL A C 1
ATOM 666 O O . VAL A 1 82 ? -14.173 -2.472 5.488 1.00 93.38 82 VAL A O 1
ATOM 669 N N . THR A 1 83 ? -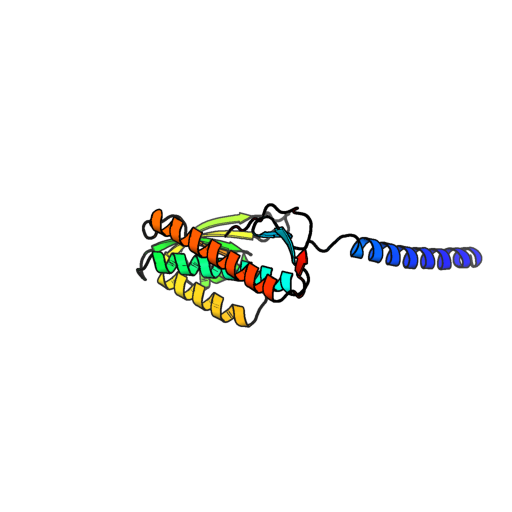12.067 -2.127 4.768 1.00 92.88 83 THR A N 1
ATOM 670 C CA . THR A 1 83 ? -12.298 -2.400 3.355 1.00 92.88 83 THR A CA 1
ATOM 671 C C . THR A 1 83 ? -11.280 -3.387 2.823 1.00 92.88 83 THR A C 1
ATOM 673 O O . THR A 1 83 ? -10.084 -3.191 3.024 1.00 92.88 83 THR A O 1
ATOM 676 N N . PHE A 1 84 ? -11.749 -4.371 2.071 1.00 90.12 84 PHE A N 1
ATOM 677 C CA . PHE A 1 84 ? -10.934 -5.284 1.282 1.00 90.12 84 PHE A CA 1
ATOM 678 C C . PHE A 1 84 ? -11.151 -4.985 -0.195 1.00 90.12 84 PHE A C 1
ATOM 680 O O . PHE A 1 84 ? -12.278 -4.711 -0.607 1.00 90.12 84 PHE A O 1
ATOM 687 N N . SER A 1 85 ? -10.096 -5.022 -1.005 1.00 88.62 85 SER A N 1
ATOM 688 C CA . SER A 1 85 ? -10.234 -4.908 -2.457 1.00 88.62 85 SER A CA 1
ATOM 689 C C . SER A 1 85 ? -9.237 -5.778 -3.210 1.00 88.62 85 SER A C 1
ATOM 691 O O . SER A 1 85 ? -8.051 -5.774 -2.901 1.00 88.62 85 SER A O 1
ATOM 693 N N . GLY A 1 86 ? -9.699 -6.514 -4.213 1.00 86.88 86 GLY A N 1
ATOM 694 C CA . GLY A 1 86 ? -8.882 -7.500 -4.925 1.00 86.88 86 GLY A CA 1
ATOM 695 C C . GLY A 1 86 ? -9.675 -8.214 -6.011 1.00 86.88 86 GLY A C 1
ATOM 696 O O . GLY A 1 86 ? -10.740 -7.730 -6.398 1.00 86.88 86 GLY A O 1
ATOM 697 N N . SER A 1 87 ? -9.160 -9.343 -6.504 1.00 86.81 87 SER A N 1
ATOM 698 C CA . SER A 1 87 ? -9.977 -10.269 -7.298 1.00 86.81 87 SER A CA 1
ATOM 699 C C . SER A 1 87 ? -11.111 -10.820 -6.429 1.00 86.81 87 SER A C 1
ATOM 701 O O . SER A 1 87 ? -10.966 -10.882 -5.203 1.00 86.81 87 SER A O 1
ATOM 703 N N . SER A 1 88 ? -12.231 -11.215 -7.032 1.00 86.19 88 SER A N 1
ATOM 704 C CA . SER A 1 88 ? -13.362 -11.749 -6.256 1.00 86.19 88 SER A CA 1
ATOM 705 C C . SER A 1 88 ? -12.939 -12.993 -5.463 1.00 86.19 88 SER A C 1
ATOM 707 O O . SER A 1 88 ? -13.208 -13.088 -4.273 1.00 86.19 88 SER A O 1
ATOM 709 N N . VAL A 1 89 ? -12.141 -13.871 -6.084 1.00 85.44 89 VAL A N 1
ATOM 710 C CA . VAL A 1 89 ? -11.610 -15.095 -5.457 1.00 85.44 89 VAL A CA 1
ATOM 711 C C . VAL A 1 89 ? -10.732 -14.791 -4.241 1.00 85.44 89 VAL A C 1
ATOM 713 O O . VAL A 1 89 ? -10.831 -15.469 -3.219 1.00 85.44 89 VAL A O 1
ATOM 716 N N . ASP A 1 90 ? -9.856 -13.790 -4.336 1.00 84.50 90 ASP A N 1
ATOM 717 C CA . ASP A 1 90 ? -8.950 -13.466 -3.234 1.00 84.50 90 ASP A CA 1
ATOM 718 C C . ASP A 1 90 ? -9.683 -12.793 -2.074 1.00 84.50 90 ASP A C 1
ATOM 720 O O . ASP A 1 90 ? -9.366 -13.056 -0.914 1.00 84.50 90 ASP A O 1
ATOM 724 N N . VAL A 1 91 ? -10.663 -11.937 -2.379 1.00 87.25 91 VAL A N 1
ATOM 725 C CA . VAL A 1 91 ? -11.469 -11.255 -1.362 1.00 87.25 91 VAL A CA 1
ATOM 726 C C . VAL A 1 91 ? -12.390 -12.241 -0.644 1.00 87.25 91 VAL A C 1
ATOM 728 O O . VAL A 1 91 ? -12.414 -12.229 0.585 1.00 87.25 91 VAL A O 1
ATOM 731 N N . ASP A 1 92 ? -13.074 -13.122 -1.376 1.00 88.31 92 ASP A N 1
ATOM 732 C CA . ASP A 1 92 ? -13.953 -14.148 -0.797 1.00 88.31 92 ASP A CA 1
ATOM 733 C C . ASP A 1 92 ? -13.176 -15.083 0.137 1.00 88.31 92 ASP A C 1
ATOM 735 O O . ASP A 1 92 ? -13.603 -15.341 1.258 1.00 88.31 92 ASP A O 1
ATOM 739 N N . ARG A 1 93 ? -11.970 -15.500 -0.266 1.00 88.00 93 ARG A N 1
ATOM 740 C CA . ARG A 1 93 ? -11.097 -16.330 0.572 1.00 88.00 93 ARG A CA 1
ATOM 741 C C . ARG A 1 93 ? -10.751 -15.670 1.908 1.00 88.00 93 ARG A C 1
ATOM 743 O O . ARG A 1 93 ? -10.807 -16.336 2.930 1.00 88.00 93 ARG A O 1
ATOM 750 N N . ILE A 1 94 ? -10.413 -14.376 1.926 1.00 85.62 94 ILE A N 1
ATOM 751 C CA . ILE A 1 94 ? -10.144 -13.673 3.195 1.00 85.62 94 ILE A CA 1
ATOM 752 C C . ILE A 1 94 ? -11.405 -13.591 4.057 1.00 85.62 94 ILE A C 1
ATOM 754 O O . ILE A 1 94 ? -11.316 -13.714 5.277 1.00 85.62 94 ILE A O 1
ATOM 758 N N . ILE A 1 95 ? -12.565 -13.366 3.442 1.00 88.50 95 ILE A N 1
ATOM 759 C CA . ILE A 1 95 ? -13.835 -13.292 4.169 1.00 88.50 95 ILE A CA 1
ATOM 760 C C . ILE A 1 95 ? -14.132 -14.621 4.861 1.00 88.50 95 ILE A C 1
ATOM 762 O O . ILE A 1 95 ? -14.452 -14.612 6.049 1.00 88.50 95 ILE A O 1
ATOM 766 N N . ASP A 1 96 ? -13.963 -15.729 4.142 1.00 89.38 96 ASP A N 1
ATOM 767 C CA . ASP A 1 96 ? -14.229 -17.077 4.640 1.00 89.38 96 ASP A CA 1
ATOM 768 C C . ASP A 1 96 ? -13.185 -17.540 5.671 1.00 89.38 96 ASP A C 1
ATOM 770 O O . ASP A 1 96 ? -13.551 -18.076 6.717 1.00 89.38 96 ASP A O 1
ATOM 774 N N . ASP A 1 97 ? -11.891 -17.310 5.416 1.00 89.44 97 ASP A N 1
ATOM 775 C CA . ASP A 1 97 ? -10.796 -17.769 6.287 1.00 89.44 97 ASP A CA 1
ATOM 776 C C . ASP A 1 97 ? -10.800 -17.067 7.658 1.00 89.44 97 ASP A C 1
ATOM 778 O O . ASP A 1 97 ? -10.362 -17.648 8.654 1.00 89.44 97 ASP A O 1
ATOM 782 N N . PHE A 1 98 ? -11.285 -15.821 7.715 1.00 87.62 98 PHE A N 1
ATOM 783 C CA . PHE A 1 98 ? -11.230 -14.968 8.908 1.00 87.62 98 PHE A CA 1
ATOM 784 C C . PHE A 1 98 ? -12.605 -14.564 9.464 1.00 87.62 98 PHE A C 1
ATOM 786 O O . PHE A 1 98 ? -12.662 -13.736 10.374 1.00 87.62 98 PHE A O 1
ATOM 793 N N . ASP A 1 99 ? -13.695 -15.134 8.940 1.00 87.06 99 ASP A N 1
ATOM 794 C CA . ASP A 1 99 ? -15.084 -14.886 9.369 1.00 87.06 99 ASP A CA 1
ATOM 795 C C . ASP A 1 99 ? -15.427 -13.384 9.461 1.00 87.06 99 ASP A C 1
ATOM 797 O O . ASP A 1 99 ? -15.852 -12.842 10.487 1.00 87.06 99 ASP A O 1
ATOM 801 N N . ILE A 1 100 ? -15.168 -12.665 8.368 1.00 88.88 100 ILE A N 1
ATOM 802 C CA . ILE A 1 100 ? -15.329 -11.209 8.307 1.00 88.88 100 ILE A CA 1
ATOM 803 C C . ILE A 1 100 ? -16.818 -10.846 8.305 1.00 88.88 100 ILE A C 1
ATOM 805 O O . ILE A 1 100 ? -17.573 -11.261 7.426 1.00 88.88 100 ILE A O 1
ATOM 809 N N . ASN A 1 101 ? -17.245 -9.967 9.216 1.00 92.56 101 ASN A N 1
ATOM 810 C CA . ASN A 1 101 ? -18.621 -9.471 9.218 1.00 92.56 101 ASN A CA 1
ATOM 811 C C . ASN A 1 101 ? -18.831 -8.437 8.099 1.00 92.56 101 ASN A C 1
ATOM 813 O O . ASN A 1 101 ? -18.538 -7.246 8.261 1.00 92.56 101 ASN A O 1
ATOM 817 N N . VAL A 1 102 ? -19.316 -8.899 6.948 1.00 92.75 102 VAL A N 1
ATOM 818 C CA . VAL A 1 102 ? -19.529 -8.080 5.750 1.00 92.75 102 VAL A CA 1
ATOM 819 C C . VAL A 1 102 ? -20.759 -7.181 5.887 1.00 92.75 102 VAL A C 1
ATOM 821 O O . VAL A 1 102 ? -21.853 -7.615 6.236 1.00 92.75 102 VAL A O 1
ATOM 824 N N . THR A 1 103 ? -20.581 -5.905 5.547 1.00 92.19 103 THR A N 1
ATOM 825 C CA . THR A 1 103 ? -21.627 -4.868 5.592 1.00 92.19 103 THR A CA 1
ATOM 826 C C . THR A 1 103 ? -22.019 -4.345 4.214 1.00 92.19 103 THR A C 1
ATOM 828 O O . THR A 1 103 ? -23.144 -3.883 4.041 1.00 92.19 103 THR A O 1
ATOM 831 N N . ASP A 1 104 ? -21.110 -4.401 3.239 1.00 92.75 104 ASP A N 1
ATOM 832 C CA . ASP A 1 104 ? -21.332 -3.906 1.879 1.00 92.75 104 ASP A CA 1
ATOM 833 C C . ASP A 1 104 ? -20.406 -4.633 0.900 1.00 92.75 104 ASP A C 1
ATOM 835 O O . ASP A 1 104 ? -19.249 -4.907 1.227 1.00 92.75 104 ASP A O 1
ATOM 839 N N . ILE A 1 105 ? -20.901 -4.912 -0.304 1.00 91.25 105 ILE A N 1
ATOM 840 C CA . ILE A 1 105 ? -20.138 -5.543 -1.385 1.00 91.25 105 ILE A CA 1
ATOM 841 C C . ILE A 1 105 ? -20.371 -4.756 -2.670 1.00 91.25 105 ILE A C 1
ATOM 843 O O . ILE A 1 105 ? -21.507 -4.499 -3.066 1.00 91.25 105 ILE A O 1
ATOM 847 N N . GLN A 1 106 ? -19.285 -4.421 -3.357 1.00 89.12 106 GLN A N 1
ATOM 848 C CA . GLN A 1 106 ? -19.299 -3.774 -4.658 1.00 89.12 106 GLN A CA 1
ATOM 849 C C . GLN A 1 106 ? -18.365 -4.505 -5.622 1.00 89.12 106 GLN A C 1
ATOM 851 O O . GLN A 1 106 ? -17.148 -4.498 -5.451 1.00 89.12 106 GLN A O 1
ATOM 856 N N . THR A 1 107 ? -18.923 -5.073 -6.686 1.00 85.94 107 THR A N 1
ATOM 857 C CA . THR A 1 107 ? -18.156 -5.633 -7.803 1.00 85.94 107 THR A CA 1
ATOM 858 C C . THR A 1 107 ? -17.940 -4.568 -8.877 1.00 85.94 107 THR A C 1
ATOM 860 O O . THR A 1 107 ? -18.876 -3.908 -9.330 1.00 85.94 107 THR A O 1
ATOM 863 N N . LEU A 1 108 ? -16.688 -4.375 -9.279 1.00 78.62 108 LEU A N 1
ATOM 864 C CA . LEU A 1 108 ? -16.282 -3.472 -10.347 1.00 78.62 108 LEU A CA 1
ATOM 865 C C . LEU A 1 108 ? -16.131 -4.267 -11.641 1.00 78.62 108 LEU A C 1
ATOM 867 O O . LEU A 1 108 ? -15.057 -4.775 -11.946 1.00 78.62 108 LEU A O 1
ATOM 871 N N . GLY A 1 109 ? -17.219 -4.333 -12.397 1.00 67.00 109 GLY A N 1
ATOM 872 C CA . GLY A 1 109 ? -17.305 -5.039 -13.669 1.00 67.00 109 GLY A CA 1
ATOM 873 C C . GLY A 1 109 ? -18.700 -5.626 -13.872 1.00 67.00 109 GLY A C 1
ATOM 874 O O . GLY A 1 109 ? -19.431 -5.846 -12.909 1.00 67.00 109 GLY A O 1
ATOM 875 N N . ASP A 1 110 ? -19.087 -5.840 -15.123 1.00 62.81 110 ASP A N 1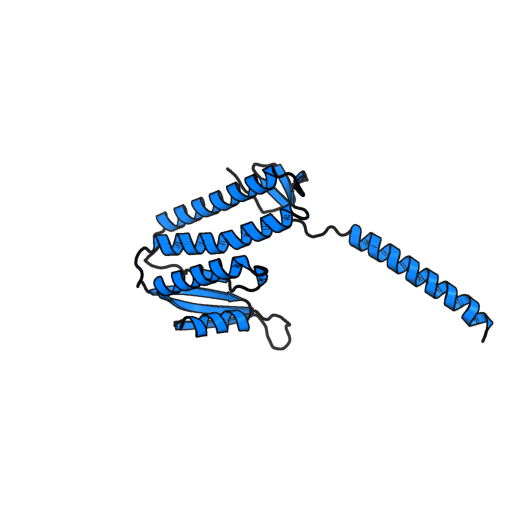
ATOM 876 C CA . ASP A 1 110 ? -20.232 -6.661 -15.520 1.00 62.81 110 ASP A CA 1
ATOM 877 C C . ASP A 1 110 ? -19.755 -7.899 -16.305 1.00 62.81 110 ASP A C 1
ATOM 879 O O . ASP A 1 110 ? -18.566 -8.031 -16.607 1.00 62.81 110 ASP A O 1
ATOM 883 N N . GLU A 1 111 ? -20.681 -8.788 -16.683 1.00 59.94 111 GLU A N 1
ATOM 884 C CA . GLU A 1 111 ? -20.394 -9.986 -17.495 1.00 59.94 111 GLU A CA 1
ATOM 885 C C . GLU A 1 111 ? -19.695 -9.677 -18.839 1.00 59.94 111 GLU A C 1
ATOM 887 O O . GLU A 1 111 ? -19.109 -10.567 -19.460 1.00 59.94 111 GLU A O 1
ATOM 892 N N . ASN A 1 112 ? -19.726 -8.421 -19.296 1.00 62.88 112 ASN A N 1
ATOM 893 C CA . ASN A 1 112 ? -19.134 -7.969 -20.554 1.00 62.88 112 ASN A CA 1
ATOM 894 C C . ASN A 1 112 ? -17.744 -7.345 -20.369 1.00 62.88 112 ASN A C 1
ATOM 896 O O . ASN A 1 112 ? -16.981 -7.224 -21.334 1.00 62.88 112 ASN A O 1
ATOM 900 N N . THR A 1 113 ? -17.382 -6.952 -19.150 1.00 62.66 113 THR A N 1
ATOM 901 C CA . THR A 1 113 ? -16.059 -6.429 -18.822 1.00 62.66 113 THR A CA 1
ATOM 902 C C . THR A 1 113 ? -15.190 -7.533 -18.230 1.00 62.66 113 THR A C 1
ATOM 904 O O . THR A 1 113 ? -15.552 -8.175 -17.255 1.00 62.66 113 THR A O 1
ATOM 907 N N . ARG A 1 114 ? -13.982 -7.735 -18.767 1.00 68.00 114 ARG A N 1
ATOM 908 C CA . ARG A 1 114 ? -12.978 -8.660 -18.195 1.00 68.00 114 ARG A CA 1
ATOM 909 C C . ARG A 1 114 ? -12.336 -8.118 -16.905 1.00 68.00 114 ARG A C 1
ATOM 911 O O . ARG A 1 114 ? -11.133 -8.275 -16.707 1.00 68.00 114 ARG A O 1
ATOM 918 N N . VAL A 1 115 ? -13.093 -7.391 -16.090 1.00 74.38 115 VAL A N 1
ATOM 919 C CA . VAL A 1 115 ? -12.607 -6.764 -14.863 1.00 74.38 115 VAL A CA 1
ATOM 920 C C . VAL A 1 115 ? -13.128 -7.591 -13.698 1.00 74.38 115 VAL A C 1
ATOM 922 O O . VAL A 1 115 ? -14.293 -7.501 -13.339 1.00 74.38 115 VAL A O 1
ATOM 925 N N . ASP A 1 116 ? -12.250 -8.415 -13.135 1.00 80.00 116 ASP A N 1
ATOM 926 C CA . ASP A 1 116 ? -12.504 -9.139 -11.892 1.00 80.00 116 ASP A CA 1
ATOM 927 C C . ASP A 1 116 ? -11.941 -8.316 -10.734 1.00 80.00 116 ASP A C 1
ATOM 929 O O . ASP A 1 116 ? -10.757 -8.402 -10.395 1.00 80.00 116 ASP A O 1
ATOM 933 N N . LYS A 1 117 ? -12.772 -7.415 -10.206 1.00 84.25 117 LYS A N 1
ATOM 934 C CA . LYS A 1 117 ? -12.443 -6.618 -9.027 1.00 84.25 117 LYS A CA 1
ATOM 935 C C . LYS A 1 117 ? -13.635 -6.530 -8.097 1.00 84.25 117 LYS A C 1
ATOM 937 O O . LYS A 1 117 ? -14.724 -6.147 -8.512 1.00 84.25 117 LYS A O 1
ATOM 942 N N . MET A 1 118 ? -13.393 -6.781 -6.824 1.00 88.25 118 MET A N 1
ATOM 943 C CA . MET A 1 118 ? -14.382 -6.711 -5.763 1.00 88.25 118 MET A CA 1
ATOM 944 C C . MET A 1 118 ? -13.870 -5.801 -4.654 1.00 88.25 118 MET A C 1
ATOM 946 O O . MET A 1 118 ? -12.683 -5.809 -4.332 1.00 88.25 118 MET A O 1
ATOM 950 N N . ILE A 1 119 ? -14.763 -4.980 -4.111 1.00 89.44 119 ILE A N 1
ATOM 951 C CA . ILE A 1 119 ? -14.546 -4.145 -2.935 1.00 89.44 119 ILE A CA 1
ATOM 952 C C . ILE A 1 119 ? -15.568 -4.576 -1.893 1.00 89.44 119 ILE A C 1
ATOM 954 O O . ILE A 1 119 ? -16.769 -4.538 -2.150 1.00 89.44 119 ILE A O 1
ATOM 958 N N . VAL A 1 120 ? -15.101 -4.949 -0.712 1.00 91.81 120 VAL A N 1
ATOM 959 C CA . VAL A 1 120 ? -15.951 -5.356 0.407 1.00 91.81 120 VAL A CA 1
ATOM 960 C C . VAL A 1 120 ? -15.704 -4.436 1.577 1.00 91.81 120 VAL A C 1
ATOM 962 O O . VAL A 1 120 ? -14.554 -4.139 1.893 1.00 91.81 120 VAL A O 1
ATOM 965 N N . LYS A 1 121 ? -16.773 -3.986 2.230 1.00 93.50 121 LYS A N 1
ATOM 966 C CA . LYS A 1 121 ? -16.694 -3.304 3.520 1.00 93.50 121 LYS A CA 1
ATOM 967 C C . LYS A 1 121 ? -17.192 -4.234 4.603 1.00 93.50 121 LYS A C 1
ATOM 969 O O . LYS A 1 121 ? -18.231 -4.876 4.448 1.00 93.50 121 LYS A O 1
ATOM 974 N N . GLY A 1 122 ? -16.506 -4.252 5.727 1.00 93.38 122 GLY A N 1
ATOM 975 C CA . GLY A 1 122 ? -16.877 -5.085 6.857 1.00 93.38 122 GLY A CA 1
ATOM 976 C C . GLY A 1 122 ? -16.452 -4.480 8.177 1.00 93.38 122 GLY A C 1
ATOM 977 O O . GLY A 1 122 ? -15.928 -3.365 8.235 1.00 93.38 122 GLY A O 1
ATOM 978 N N . VAL A 1 123 ? -16.687 -5.239 9.235 1.00 92.81 123 VAL A N 1
ATOM 979 C CA . VAL A 1 123 ? -16.233 -4.932 10.586 1.00 92.81 123 VAL A CA 1
ATOM 980 C C . VAL A 1 123 ? -15.452 -6.128 11.105 1.00 92.81 123 VAL A C 1
ATOM 982 O O . VAL A 1 123 ? -15.915 -7.262 11.003 1.00 92.81 123 VAL A O 1
ATOM 985 N N . VAL A 1 124 ? -14.272 -5.871 11.658 1.00 92.50 124 VAL A N 1
ATOM 986 C CA . VAL A 1 124 ? -13.347 -6.903 12.149 1.00 92.50 124 VAL A CA 1
ATOM 987 C C . VAL A 1 124 ? -12.736 -6.473 13.467 1.00 92.50 124 VAL A C 1
ATOM 989 O O . VAL A 1 124 ? -12.626 -5.275 13.729 1.00 92.50 124 VAL A O 1
ATOM 992 N N . SER A 1 125 ? -12.320 -7.425 14.297 1.00 91.75 125 SER A N 1
ATOM 993 C CA . SER A 1 125 ? -11.474 -7.102 15.443 1.00 91.75 125 SER A CA 1
ATOM 994 C C . SER A 1 125 ? -10.045 -6.802 14.989 1.00 91.75 125 SER A C 1
ATOM 996 O O . SER A 1 125 ? -9.575 -7.275 13.951 1.00 91.75 125 SER A O 1
ATOM 998 N N . THR A 1 126 ? -9.331 -6.028 15.792 1.00 90.12 126 THR A N 1
ATOM 999 C CA . THR A 1 126 ? -7.887 -5.811 15.644 1.00 90.12 126 THR A CA 1
ATOM 1000 C C . THR A 1 126 ? -7.082 -7.107 15.734 1.00 90.12 126 THR A C 1
ATOM 1002 O O . THR A 1 126 ? -6.143 -7.260 14.964 1.00 90.12 126 THR A O 1
ATOM 1005 N N . GLU A 1 127 ? -7.475 -8.076 16.567 1.00 91.12 127 GLU A N 1
ATOM 1006 C CA . GLU A 1 127 ? -6.860 -9.415 16.590 1.00 91.12 127 GLU A CA 1
ATOM 1007 C C . GLU A 1 127 ? -6.937 -10.112 15.222 1.00 91.12 127 GLU A C 1
ATOM 1009 O O . GLU A 1 127 ? -5.938 -10.641 14.737 1.00 91.12 127 GLU A O 1
ATOM 1014 N N . ILE A 1 128 ? -8.098 -10.078 14.559 1.00 91.06 128 ILE A N 1
ATOM 1015 C CA . ILE A 1 128 ? -8.245 -10.653 13.215 1.00 91.06 128 ILE A CA 1
ATOM 1016 C C . ILE A 1 128 ? -7.348 -9.907 12.219 1.00 91.06 128 ILE A C 1
ATOM 1018 O O . ILE A 1 128 ? -6.693 -10.532 11.388 1.00 91.06 128 ILE A O 1
ATOM 1022 N N . LEU A 1 129 ? -7.252 -8.579 12.322 1.00 90.88 129 LEU A N 1
ATOM 1023 C CA . LEU A 1 129 ? -6.347 -7.796 11.477 1.00 90.88 129 LEU A CA 1
ATOM 1024 C C . LEU A 1 129 ? -4.871 -8.150 11.686 1.00 90.88 129 LEU A C 1
ATOM 1026 O O . LEU A 1 129 ? -4.124 -8.206 10.709 1.00 90.88 129 LEU A O 1
ATOM 1030 N N . GLU A 1 130 ? -4.450 -8.429 12.920 1.00 90.88 130 GLU A N 1
ATOM 1031 C CA . GLU A 1 130 ? -3.100 -8.921 13.218 1.00 90.88 130 GLU A CA 1
ATOM 1032 C C . GLU A 1 130 ? -2.857 -10.300 12.598 1.00 90.88 130 GLU A C 1
ATOM 1034 O O . GLU A 1 130 ? -1.806 -10.533 11.998 1.00 90.88 130 GLU A O 1
ATOM 1039 N N . GLN A 1 131 ? -3.832 -11.210 12.683 1.00 90.19 131 GLN A N 1
ATOM 1040 C CA . GLN A 1 131 ? -3.739 -12.530 12.054 1.00 90.19 131 GLN A CA 1
ATOM 1041 C C . GLN A 1 131 ? -3.631 -12.424 10.528 1.00 90.19 131 GLN A C 1
ATOM 1043 O O . GLN A 1 131 ? -2.785 -13.090 9.927 1.00 90.19 131 GLN A O 1
ATOM 1048 N N . ILE A 1 132 ? -4.424 -11.547 9.905 1.00 88.50 132 ILE A N 1
ATOM 1049 C CA . ILE A 1 132 ? -4.342 -11.286 8.465 1.00 88.50 132 ILE A CA 1
ATOM 1050 C C . ILE A 1 132 ? -2.964 -10.714 8.103 1.00 88.50 132 ILE A C 1
ATOM 1052 O O . ILE A 1 132 ? -2.328 -11.204 7.171 1.00 88.50 132 ILE A O 1
ATOM 1056 N N . LEU A 1 133 ? -2.459 -9.729 8.855 1.00 88.56 133 LEU A N 1
ATOM 1057 C CA . LEU A 1 133 ? -1.129 -9.148 8.635 1.00 88.56 133 LEU A CA 1
ATOM 1058 C C . LEU A 1 133 ? -0.009 -10.198 8.745 1.00 88.56 133 LEU A C 1
ATOM 1060 O O . LEU A 1 133 ? 0.921 -10.201 7.935 1.00 88.56 133 LEU A O 1
ATOM 1064 N N . ASN A 1 134 ? -0.104 -11.113 9.709 1.00 86.56 134 ASN A N 1
ATOM 1065 C CA . ASN A 1 134 ? 0.862 -12.198 9.873 1.00 86.56 134 ASN A CA 1
ATOM 1066 C C . ASN A 1 134 ? 0.805 -13.190 8.701 1.00 86.56 134 ASN A C 1
ATOM 1068 O O . ASN A 1 134 ? 1.850 -13.542 8.156 1.00 86.56 134 ASN A O 1
ATOM 1072 N N . ASN A 1 135 ? -0.396 -13.553 8.240 1.00 83.69 135 ASN A N 1
ATOM 1073 C CA . ASN A 1 135 ? -0.584 -14.393 7.052 1.00 83.69 135 ASN A CA 1
ATOM 1074 C C . ASN A 1 135 ? -0.001 -13.730 5.783 1.00 83.69 135 ASN A C 1
ATOM 1076 O O . ASN A 1 135 ? 0.614 -14.389 4.940 1.00 83.69 135 ASN A O 1
ATOM 1080 N N . ILE A 1 136 ? -0.119 -12.401 5.663 1.00 77.69 136 ILE A N 1
ATOM 1081 C CA . ILE A 1 136 ? 0.529 -11.621 4.595 1.00 77.69 136 ILE A CA 1
ATOM 1082 C C . ILE A 1 136 ? 2.057 -11.745 4.681 1.00 77.69 136 ILE A C 1
ATOM 1084 O O . ILE A 1 136 ? 2.717 -12.043 3.685 1.00 77.69 136 ILE A O 1
ATOM 1088 N N . SER A 1 137 ? 2.627 -11.554 5.871 1.00 72.25 137 SER A N 1
ATOM 1089 C CA . SER A 1 137 ? 4.075 -11.634 6.098 1.00 72.25 137 SER A CA 1
ATOM 1090 C C . SER A 1 137 ? 4.658 -13.011 5.748 1.00 72.25 137 SER A C 1
ATOM 1092 O O . SER A 1 137 ? 5.702 -13.096 5.099 1.00 72.25 137 SER A O 1
ATOM 1094 N N . GLU A 1 138 ? 3.968 -14.094 6.114 1.00 66.81 138 GLU A N 1
ATOM 1095 C CA . GLU A 1 138 ? 4.420 -15.467 5.854 1.00 66.81 138 GLU A CA 1
ATOM 1096 C C . GLU A 1 138 ? 4.421 -15.808 4.355 1.00 66.81 138 GLU A C 1
ATOM 1098 O O . GLU A 1 138 ? 5.398 -16.365 3.841 1.00 66.81 138 GLU A O 1
ATOM 1103 N N . ASN A 1 139 ? 3.383 -15.403 3.619 1.00 63.41 139 ASN A N 1
ATOM 1104 C CA . ASN A 1 139 ? 3.265 -15.672 2.181 1.00 63.41 139 ASN A CA 1
ATOM 1105 C C . ASN A 1 139 ? 4.201 -14.812 1.315 1.00 63.41 139 ASN A C 1
ATOM 1107 O O . ASN A 1 139 ? 4.641 -15.259 0.250 1.00 63.41 139 ASN A O 1
ATOM 1111 N N . ASN A 1 140 ? 4.585 -13.623 1.788 1.00 53.91 140 ASN A N 1
ATOM 1112 C CA . ASN A 1 140 ? 5.540 -12.739 1.106 1.00 53.91 140 ASN A CA 1
ATOM 1113 C C . ASN A 1 140 ? 6.947 -13.343 0.953 1.00 53.91 140 ASN A C 1
ATOM 1115 O O . ASN A 1 140 ? 7.766 -12.814 0.203 1.00 53.91 140 ASN A O 1
ATOM 1119 N N . THR A 1 141 ? 7.242 -14.459 1.625 1.00 51.88 141 THR A N 1
ATOM 1120 C CA . THR A 1 141 ? 8.507 -15.184 1.446 1.00 51.88 141 THR A CA 1
ATOM 1121 C C . THR A 1 141 ? 8.546 -16.056 0.183 1.00 51.88 141 THR A C 1
ATOM 1123 O O . THR A 1 141 ? 9.641 -16.417 -0.247 1.00 51.88 141 THR A O 1
ATOM 1126 N N . ASN A 1 142 ? 7.397 -16.367 -0.443 1.00 42.38 142 ASN A N 1
ATOM 1127 C CA . ASN A 1 142 ? 7.307 -17.437 -1.449 1.00 42.38 142 ASN A CA 1
ATOM 1128 C C . ASN A 1 142 ? 6.625 -17.079 -2.787 1.00 42.38 142 ASN A C 1
ATOM 1130 O O . ASN A 1 142 ? 6.728 -17.874 -3.723 1.00 42.38 142 ASN A O 1
ATOM 1134 N N . THR A 1 143 ? 5.959 -15.929 -2.942 1.00 40.59 143 THR A N 1
ATOM 1135 C CA . THR A 1 143 ? 5.183 -15.627 -4.168 1.00 40.59 143 THR A CA 1
ATOM 1136 C C . THR A 1 143 ? 5.156 -14.148 -4.560 1.00 40.59 143 THR A C 1
ATOM 1138 O O . THR A 1 143 ? 5.301 -13.263 -3.724 1.00 40.59 143 THR A O 1
ATOM 1141 N N . THR A 1 144 ? 4.936 -13.890 -5.854 1.00 45.81 144 THR A N 1
ATOM 1142 C CA . THR A 1 144 ? 4.667 -12.573 -6.450 1.00 45.81 144 THR A CA 1
ATOM 1143 C C . THR A 1 144 ? 3.525 -11.853 -5.718 1.00 45.81 144 THR A C 1
ATOM 1145 O O . THR A 1 144 ? 2.408 -12.363 -5.648 1.00 45.81 144 THR A O 1
ATOM 1148 N N . LEU A 1 145 ? 3.810 -10.646 -5.219 1.00 50.41 145 LEU A N 1
ATOM 1149 C CA . LEU A 1 145 ? 2.945 -9.781 -4.393 1.00 50.41 145 LEU A CA 1
ATOM 1150 C C . LEU A 1 145 ? 1.619 -9.330 -5.053 1.00 50.41 145 LEU A C 1
ATOM 1152 O O . LEU A 1 145 ? 0.803 -8.682 -4.407 1.00 50.41 145 LEU A O 1
ATOM 1156 N N . ASP A 1 146 ? 1.376 -9.676 -6.320 1.00 48.41 146 ASP A N 1
ATOM 1157 C CA . ASP A 1 146 ? 0.239 -9.189 -7.119 1.00 48.41 146 ASP A CA 1
ATOM 1158 C C . ASP A 1 146 ? -1.131 -9.793 -6.744 1.00 48.41 146 ASP A C 1
ATOM 1160 O O . ASP A 1 146 ? -2.154 -9.307 -7.224 1.00 48.41 146 ASP A O 1
ATOM 1164 N N . SER A 1 147 ? -1.184 -10.841 -5.911 1.00 54.59 147 SER A N 1
ATOM 1165 C CA . SER A 1 147 ? -2.432 -11.584 -5.629 1.00 54.59 147 SER A CA 1
ATOM 1166 C C . SER A 1 147 ? -3.077 -11.312 -4.268 1.00 54.59 147 SER A C 1
ATOM 1168 O O . SER A 1 147 ? -4.102 -11.911 -3.954 1.00 54.59 147 SER A O 1
ATOM 1170 N N . MET A 1 148 ? -2.511 -10.435 -3.433 1.00 63.97 148 MET A N 1
ATOM 1171 C CA . MET A 1 148 ? -3.113 -10.171 -2.124 1.00 63.97 148 MET A CA 1
ATOM 1172 C C . MET A 1 148 ? -4.145 -9.038 -2.174 1.00 63.97 148 MET A C 1
ATOM 1174 O O . MET A 1 148 ? -3.865 -7.971 -2.731 1.00 63.97 148 MET A O 1
ATOM 1178 N N . PRO A 1 149 ? -5.337 -9.233 -1.575 1.00 71.62 149 PRO A N 1
ATOM 1179 C CA . PRO A 1 149 ? -6.312 -8.168 -1.412 1.00 71.62 149 PRO A CA 1
ATOM 1180 C C . PRO A 1 149 ? -5.710 -7.003 -0.637 1.00 71.62 149 PRO A C 1
ATOM 1182 O O . PRO A 1 149 ? -5.075 -7.180 0.401 1.00 71.62 149 PRO A O 1
ATOM 1185 N N . LYS A 1 150 ? -5.949 -5.789 -1.121 1.00 83.56 150 LYS A N 1
ATOM 1186 C CA . LYS A 1 150 ? -5.604 -4.569 -0.400 1.00 83.56 150 LYS A CA 1
ATOM 1187 C C . LYS A 1 150 ? -6.572 -4.376 0.751 1.00 83.56 150 LYS A C 1
ATOM 1189 O O . LYS A 1 150 ? -7.787 -4.407 0.540 1.00 83.56 150 LYS A O 1
ATOM 1194 N N . ILE A 1 151 ? -6.022 -4.122 1.929 1.00 88.88 151 ILE A N 1
ATOM 1195 C CA . ILE A 1 151 ? -6.769 -3.925 3.167 1.00 88.88 151 ILE A CA 1
ATOM 1196 C C . ILE A 1 151 ? -6.638 -2.463 3.573 1.00 88.88 151 ILE A C 1
ATOM 1198 O O . ILE A 1 151 ? -5.539 -1.919 3.613 1.00 88.88 151 ILE A O 1
ATOM 1202 N N . GLY A 1 152 ? -7.7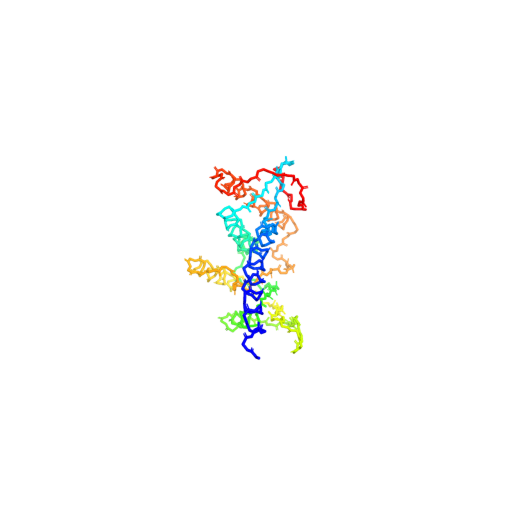64 -1.829 3.874 1.00 88.06 152 GLY A N 1
ATOM 1203 C CA . GLY A 1 152 ? -7.814 -0.474 4.402 1.00 88.06 152 GLY A CA 1
ATOM 1204 C C . GLY A 1 152 ? -8.614 -0.436 5.692 1.00 88.06 152 GLY A C 1
ATOM 1205 O O . GLY A 1 152 ? -9.719 -0.973 5.745 1.00 88.06 152 GLY A O 1
ATOM 1206 N N . ILE A 1 153 ? -8.085 0.225 6.719 1.00 89.50 153 ILE A N 1
ATOM 1207 C CA . ILE A 1 153 ? -8.853 0.557 7.919 1.00 89.50 153 ILE A CA 1
ATOM 1208 C C . ILE A 1 153 ? -9.594 1.873 7.663 1.00 89.50 153 ILE A C 1
ATOM 1210 O O . ILE A 1 153 ? -8.990 2.889 7.310 1.00 89.50 153 ILE A O 1
ATOM 1214 N N . LEU A 1 154 ? -10.918 1.854 7.816 1.00 87.81 154 LEU A N 1
ATOM 1215 C CA . LEU A 1 154 ? -11.761 3.037 7.662 1.00 87.81 154 LEU A CA 1
ATOM 1216 C C . LEU A 1 154 ? -11.681 3.935 8.908 1.00 87.81 154 LEU A C 1
ATOM 1218 O O . LEU A 1 154 ? -11.282 3.472 9.983 1.00 87.81 154 LEU A O 1
ATOM 1222 N N . PRO A 1 155 ? -12.082 5.220 8.798 1.00 84.44 155 PRO A N 1
ATOM 1223 C CA . PRO A 1 155 ? -12.124 6.125 9.941 1.00 84.44 155 PRO A CA 1
ATOM 1224 C C . PRO A 1 155 ? -12.868 5.511 11.131 1.00 84.44 155 PRO A C 1
ATOM 1226 O O . PRO A 1 155 ? -13.999 5.043 10.996 1.00 84.44 155 PRO A O 1
ATOM 1229 N N . ASN A 1 156 ? -12.223 5.512 12.294 1.00 84.81 156 ASN A N 1
ATOM 1230 C CA . ASN A 1 156 ? -12.720 4.873 13.506 1.00 84.81 156 ASN A CA 1
ATOM 1231 C C . ASN A 1 156 ? -12.254 5.637 14.753 1.00 84.81 156 ASN A C 1
ATOM 1233 O O . ASN A 1 156 ? -11.389 6.508 14.674 1.00 84.81 156 ASN A O 1
ATOM 1237 N N . SER A 1 157 ? -12.837 5.321 15.910 1.00 84.00 157 SER A N 1
ATOM 1238 C CA . SER A 1 157 ? -12.509 5.980 17.180 1.00 84.00 157 SER A CA 1
ATOM 1239 C C . SER A 1 157 ? -11.157 5.571 17.770 1.00 84.00 157 SER A C 1
ATOM 1241 O O . SER A 1 157 ? -10.681 6.246 18.677 1.00 84.00 157 SER A O 1
ATOM 1243 N N . GLY A 1 158 ? -10.556 4.483 17.284 1.00 84.12 158 GLY A N 1
ATOM 1244 C CA . GLY A 1 158 ? -9.265 3.974 17.743 1.00 84.12 158 GLY A CA 1
ATOM 1245 C C . GLY A 1 158 ? -8.067 4.770 17.222 1.00 84.12 158 GLY A C 1
ATOM 1246 O O . GLY A 1 158 ? -7.019 4.747 17.851 1.00 84.12 158 GLY A O 1
ATOM 1247 N N . ILE A 1 159 ? -8.209 5.526 16.124 1.00 87.06 159 ILE A N 1
ATOM 1248 C CA . ILE A 1 159 ? -7.116 6.330 15.556 1.00 87.06 159 ILE A CA 1
ATOM 1249 C C . ILE A 1 159 ? -7.490 7.813 15.574 1.00 87.06 159 ILE A C 1
ATOM 1251 O O . ILE A 1 159 ? -8.348 8.282 14.824 1.00 87.06 159 ILE A O 1
ATOM 1255 N N . SER A 1 160 ? -6.815 8.582 16.432 1.00 89.19 160 SER A N 1
ATOM 1256 C CA . SER A 1 160 ? -7.000 10.035 16.493 1.00 89.19 160 SER A CA 1
ATOM 1257 C C . SER A 1 160 ? -6.438 10.735 15.249 1.00 89.19 160 SER A C 1
ATOM 1259 O O . SER A 1 160 ? -5.528 10.233 14.595 1.00 89.19 160 SER A O 1
ATOM 1261 N N . ALA A 1 161 ? -6.902 11.953 14.953 1.00 87.62 161 ALA A N 1
ATOM 1262 C CA . ALA A 1 161 ? -6.369 12.742 13.836 1.00 87.62 161 ALA A CA 1
ATOM 1263 C C . ALA A 1 161 ? -4.856 13.016 13.962 1.00 87.62 161 ALA A C 1
ATOM 1265 O O . ALA A 1 161 ? -4.142 13.024 12.960 1.00 87.62 161 ALA A O 1
ATOM 1266 N N . SER A 1 162 ? -4.366 13.211 15.193 1.00 89.94 162 SER A N 1
ATOM 1267 C CA . SER A 1 162 ? -2.935 13.393 15.464 1.00 89.94 162 SER A CA 1
ATOM 1268 C C . SER A 1 162 ? -2.144 12.120 15.171 1.00 89.94 162 SER A C 1
ATOM 1270 O O . SER A 1 162 ? -1.063 12.197 14.590 1.00 89.94 162 SER A O 1
ATOM 1272 N N . GLU A 1 163 ? -2.677 10.954 15.545 1.00 91.38 163 GLU A N 1
ATOM 1273 C CA . GLU A 1 163 ? -2.008 9.679 15.277 1.00 91.38 163 GLU A CA 1
ATOM 1274 C C . GLU A 1 163 ? -2.046 9.350 13.781 1.00 91.38 163 GLU A C 1
ATOM 1276 O O . GLU A 1 163 ? -1.018 8.997 13.217 1.00 91.38 163 GLU A O 1
ATOM 1281 N N . SER A 1 164 ? -3.163 9.602 13.092 1.00 87.88 164 SER A N 1
ATOM 1282 C CA . SER A 1 164 ? -3.251 9.488 11.629 1.00 87.88 164 SER A CA 1
ATOM 1283 C C . SER A 1 164 ? -2.205 10.343 10.907 1.00 87.88 164 SER A C 1
ATOM 1285 O O . SER A 1 164 ? -1.564 9.872 9.968 1.00 87.88 164 SER A O 1
ATOM 1287 N N . ALA A 1 165 ? -1.986 11.587 11.349 1.00 90.38 165 ALA A N 1
ATOM 1288 C CA . ALA A 1 165 ? -0.958 12.457 10.774 1.00 90.38 165 ALA A CA 1
ATOM 1289 C C . ALA A 1 165 ? 0.460 11.916 11.021 1.00 90.38 165 ALA A C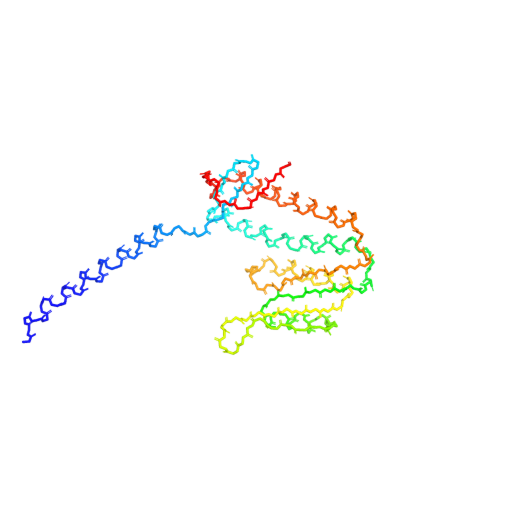 1
ATOM 1291 O O . ALA A 1 165 ? 1.317 11.968 10.139 1.00 90.38 165 ALA A O 1
ATOM 1292 N N . LYS A 1 166 ? 0.705 11.354 12.208 1.00 93.56 166 LYS A N 1
ATOM 1293 C CA . LYS A 1 166 ? 1.979 10.721 12.558 1.00 93.56 166 LYS A CA 1
ATOM 1294 C C . LYS A 1 166 ? 2.232 9.453 11.739 1.00 93.56 166 LYS A C 1
ATOM 1296 O O . LYS A 1 166 ? 3.333 9.298 11.224 1.00 93.56 166 LYS A O 1
ATOM 1301 N N . ILE A 1 167 ? 1.224 8.599 11.553 1.00 91.31 167 ILE A N 1
ATOM 1302 C CA . ILE A 1 167 ? 1.295 7.419 10.676 1.00 91.31 167 ILE A CA 1
ATOM 1303 C C . ILE A 1 167 ? 1.608 7.849 9.239 1.00 91.31 167 ILE A C 1
ATOM 1305 O O . ILE A 1 167 ? 2.501 7.278 8.619 1.00 91.31 167 ILE A O 1
ATOM 1309 N N . SER A 1 168 ? 0.940 8.891 8.731 1.00 90.44 168 SER A N 1
ATOM 1310 C CA . SER A 1 168 ? 1.219 9.439 7.396 1.00 90.44 168 SER A CA 1
ATOM 1311 C C . SER A 1 168 ? 2.680 9.879 7.254 1.00 90.44 168 SER A C 1
ATOM 1313 O O . SER A 1 168 ? 3.350 9.502 6.300 1.00 90.44 168 SER A O 1
ATOM 1315 N N . ASN A 1 169 ? 3.212 10.617 8.231 1.00 93.19 169 ASN A N 1
ATOM 1316 C CA . ASN A 1 169 ? 4.615 11.031 8.200 1.00 93.19 169 ASN A CA 1
ATOM 1317 C C . ASN A 1 169 ? 5.573 9.833 8.285 1.00 93.19 169 ASN A C 1
ATOM 1319 O O . ASN A 1 169 ? 6.584 9.799 7.586 1.00 93.19 169 ASN A O 1
ATOM 1323 N N . ASN A 1 170 ? 5.264 8.842 9.123 1.00 94.44 170 ASN A N 1
ATOM 1324 C CA . ASN A 1 170 ? 6.091 7.648 9.279 1.00 94.44 170 ASN A CA 1
ATOM 1325 C C . ASN A 1 170 ? 6.126 6.809 7.995 1.00 94.44 170 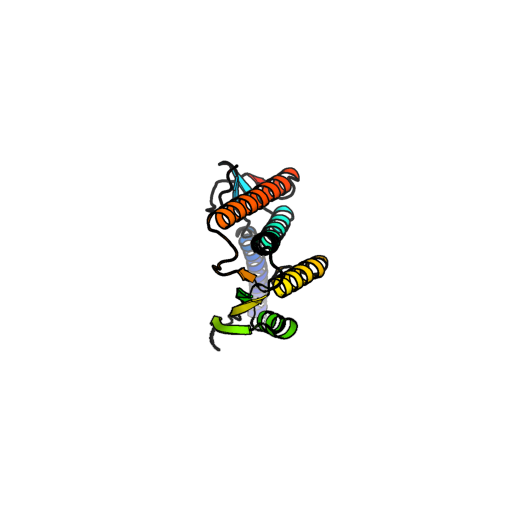ASN A C 1
ATOM 1327 O O . ASN A 1 170 ? 7.193 6.318 7.622 1.00 94.44 170 ASN A O 1
ATOM 1331 N N . ILE A 1 171 ? 4.995 6.667 7.296 1.00 92.75 171 ILE A N 1
ATOM 1332 C CA . ILE A 1 171 ? 4.955 5.908 6.042 1.00 92.75 171 ILE A CA 1
ATOM 1333 C C . ILE A 1 171 ? 5.651 6.656 4.897 1.00 92.75 171 ILE A C 1
ATOM 1335 O O . ILE A 1 171 ? 6.314 6.032 4.065 1.00 92.75 171 ILE A O 1
ATOM 1339 N N . ASP A 1 172 ? 5.588 7.989 4.882 1.00 91.94 172 ASP A N 1
ATOM 1340 C CA . ASP A 1 172 ? 6.353 8.806 3.936 1.00 91.94 172 ASP A CA 1
ATOM 1341 C C . ASP A 1 172 ? 7.861 8.667 4.190 1.00 91.94 172 ASP A C 1
ATOM 1343 O O . ASP A 1 172 ? 8.636 8.449 3.256 1.00 91.94 172 ASP A O 1
ATOM 1347 N N . GLN A 1 173 ? 8.288 8.680 5.457 1.00 93.38 173 GLN A N 1
ATOM 1348 C CA . GLN A 1 173 ? 9.680 8.417 5.835 1.00 93.38 173 GLN A CA 1
ATOM 1349 C C . GLN A 1 173 ? 10.134 7.005 5.454 1.00 93.38 173 GLN A C 1
ATOM 1351 O O . GLN A 1 173 ? 11.255 6.838 4.965 1.00 93.38 173 GLN A O 1
ATOM 1356 N N . PHE A 1 174 ? 9.277 5.997 5.641 1.00 93.94 174 PHE A N 1
ATOM 1357 C CA . PHE A 1 174 ? 9.536 4.623 5.210 1.00 93.94 174 PHE A CA 1
ATOM 1358 C C . PHE A 1 174 ? 9.813 4.563 3.701 1.00 93.94 174 PHE A C 1
ATOM 1360 O O . PHE A 1 174 ? 10.846 4.030 3.282 1.00 93.94 174 PHE A O 1
ATOM 1367 N N . MET A 1 175 ? 8.955 5.188 2.888 1.00 92.81 175 MET A N 1
ATOM 1368 C CA . MET A 1 175 ? 9.129 5.241 1.434 1.00 92.81 175 MET A CA 1
ATOM 1369 C C . MET A 1 175 ? 10.399 5.985 1.029 1.00 92.81 175 MET A C 1
ATOM 1371 O O . MET A 1 175 ? 11.192 5.469 0.239 1.00 92.81 175 MET A O 1
ATOM 1375 N N . THR A 1 176 ? 10.634 7.171 1.590 1.00 92.44 176 THR A N 1
ATOM 1376 C CA . THR A 1 176 ? 11.823 7.975 1.283 1.00 92.44 176 THR A CA 1
ATOM 1377 C C . THR A 1 176 ? 13.110 7.231 1.641 1.00 92.44 176 THR A C 1
ATOM 1379 O O . THR A 1 176 ? 14.068 7.231 0.860 1.00 92.44 176 THR A O 1
ATOM 1382 N N . LYS A 1 177 ? 13.136 6.529 2.780 1.00 93.62 177 LYS A N 1
ATOM 1383 C CA . LYS A 1 177 ? 14.271 5.689 3.179 1.00 93.62 177 LYS A CA 1
ATOM 1384 C C . LYS A 1 177 ? 14.487 4.530 2.202 1.00 93.62 177 LYS A C 1
ATOM 1386 O O . LYS A 1 177 ? 15.608 4.358 1.724 1.00 93.62 177 LYS A O 1
ATOM 1391 N N . GLY A 1 178 ? 13.438 3.785 1.855 1.00 92.19 178 GLY A N 1
ATOM 1392 C CA . GLY A 1 178 ? 13.541 2.668 0.911 1.00 92.19 178 GLY A CA 1
ATOM 1393 C C . GLY A 1 178 ? 14.017 3.105 -0.479 1.00 92.19 178 GLY A C 1
ATOM 1394 O O . GLY A 1 178 ? 14.883 2.469 -1.077 1.00 92.19 178 GLY A O 1
ATOM 1395 N N . ILE A 1 179 ? 13.539 4.248 -0.976 1.00 91.50 179 ILE A N 1
ATOM 1396 C CA . ILE A 1 179 ? 13.983 4.814 -2.260 1.00 91.50 179 ILE A CA 1
ATOM 1397 C C . ILE A 1 179 ? 15.469 5.173 -2.215 1.00 91.50 179 ILE A C 1
ATOM 1399 O O . ILE A 1 179 ? 16.207 4.845 -3.147 1.00 91.50 179 ILE A O 1
ATOM 1403 N N . LYS A 1 180 ? 15.940 5.789 -1.125 1.00 91.56 180 LYS A N 1
ATOM 1404 C CA . LYS A 1 180 ? 17.371 6.068 -0.932 1.00 91.56 180 LYS A CA 1
ATOM 1405 C C . LYS A 1 180 ? 18.205 4.788 -0.945 1.00 91.56 180 LYS A C 1
ATOM 1407 O O . LYS A 1 180 ? 19.265 4.767 -1.567 1.00 91.56 180 LYS A O 1
ATOM 1412 N N . GLU A 1 181 ? 17.732 3.715 -0.319 1.00 91.81 181 GLU A N 1
ATOM 1413 C CA . GLU A 1 181 ? 18.415 2.415 -0.330 1.00 91.81 181 GLU A CA 1
ATOM 1414 C C . GLU A 1 181 ? 18.501 1.809 -1.740 1.00 91.81 181 GLU A C 1
ATOM 1416 O O . GLU A 1 181 ? 19.564 1.317 -2.138 1.00 91.81 181 GLU A O 1
ATOM 1421 N N . ILE A 1 182 ? 17.431 1.911 -2.538 1.00 90.44 182 ILE A N 1
ATOM 1422 C CA . ILE A 1 182 ? 17.442 1.504 -3.954 1.00 90.44 182 ILE A CA 1
ATOM 1423 C C . ILE A 1 182 ? 18.494 2.312 -4.725 1.00 90.44 182 ILE A C 1
ATOM 1425 O O . ILE A 1 182 ? 19.305 1.739 -5.460 1.00 90.44 182 ILE A O 1
ATOM 1429 N N . MET A 1 183 ? 18.544 3.627 -4.502 1.00 87.38 183 MET A N 1
ATOM 1430 C CA . MET A 1 183 ? 19.503 4.517 -5.159 1.00 87.38 183 MET A CA 1
ATOM 1431 C C . MET A 1 183 ? 20.964 4.212 -4.811 1.00 87.38 183 MET A C 1
ATOM 1433 O O . MET A 1 183 ? 21.829 4.306 -5.685 1.00 87.38 183 MET A O 1
ATOM 1437 N N . LEU A 1 184 ? 21.258 3.811 -3.570 1.00 87.50 184 LEU A N 1
ATOM 1438 C CA . LEU A 1 184 ? 22.620 3.471 -3.140 1.00 87.50 184 LEU A CA 1
ATOM 1439 C C . LEU A 1 184 ? 23.202 2.275 -3.904 1.00 87.50 184 LEU A C 1
ATOM 1441 O O . LEU A 1 184 ? 24.412 2.223 -4.127 1.00 87.50 184 LEU A O 1
ATOM 1445 N N . ASN A 1 185 ? 22.360 1.339 -4.346 1.00 79.62 185 ASN A N 1
ATOM 1446 C CA . ASN A 1 185 ? 22.809 0.144 -5.061 1.00 79.62 185 ASN A CA 1
ATOM 1447 C C . ASN A 1 185 ? 23.184 0.412 -6.532 1.00 79.62 185 ASN A C 1
ATOM 1449 O O . ASN A 1 185 ? 23.830 -0.439 -7.139 1.00 79.62 185 ASN A O 1
ATOM 1453 N N . LYS A 1 186 ? 22.806 1.577 -7.094 1.00 74.75 186 LYS A N 1
ATOM 1454 C CA . LYS A 1 186 ? 23.043 2.088 -8.470 1.00 74.75 186 LYS A CA 1
ATOM 1455 C C . LYS A 1 186 ? 22.648 1.184 -9.650 1.00 74.75 186 LYS A C 1
ATOM 1457 O O . LYS A 1 186 ? 22.508 1.681 -10.765 1.00 74.75 186 LYS A O 1
ATOM 1462 N N . ASN A 1 187 ? 22.462 -0.113 -9.445 1.00 83.31 187 ASN A N 1
ATOM 1463 C CA . ASN A 1 187 ? 22.056 -1.056 -10.472 1.00 83.31 187 ASN A CA 1
ATOM 1464 C C . ASN A 1 187 ? 20.617 -0.761 -10.909 1.00 83.31 187 ASN A C 1
ATOM 1466 O O . ASN A 1 187 ? 19.707 -0.823 -10.086 1.00 83.31 187 ASN A O 1
ATOM 1470 N N . GLY A 1 188 ? 20.425 -0.423 -12.184 1.00 82.75 188 GLY A N 1
ATOM 1471 C CA . GLY A 1 188 ? 19.118 -0.051 -12.725 1.00 82.75 188 GLY A CA 1
ATOM 1472 C C . GLY A 1 188 ? 18.638 1.352 -12.335 1.00 82.75 188 GLY A C 1
ATOM 1473 O O . GLY A 1 188 ? 17.464 1.646 -12.502 1.00 82.75 188 GLY A O 1
ATOM 1474 N N . VAL A 1 189 ? 19.499 2.237 -11.821 1.00 89.56 189 VAL A N 1
ATOM 1475 C CA . VAL A 1 189 ? 19.117 3.623 -11.488 1.00 89.56 189 VAL A CA 1
ATOM 1476 C C . VAL A 1 189 ? 19.725 4.580 -12.505 1.00 89.56 189 VAL A C 1
ATOM 1478 O O . VAL A 1 189 ? 20.948 4.676 -12.618 1.00 89.56 189 VAL A O 1
ATOM 1481 N N . LYS A 1 190 ? 18.881 5.311 -13.235 1.00 88.38 190 LYS A N 1
ATOM 1482 C CA . LYS A 1 190 ? 19.309 6.249 -14.279 1.00 88.38 190 LYS A CA 1
ATOM 1483 C C . LYS A 1 190 ? 18.765 7.647 -14.013 1.00 88.38 190 LYS A C 1
ATOM 1485 O O . LYS A 1 190 ? 17.566 7.819 -13.868 1.00 88.38 190 LYS A O 1
ATOM 1490 N N . GLU A 1 191 ? 19.626 8.659 -13.985 1.00 88.06 191 GLU A N 1
ATOM 1491 C CA . GLU A 1 191 ? 19.176 10.055 -13.913 1.00 88.06 191 GLU A CA 1
ATOM 1492 C C . GLU A 1 191 ? 18.475 10.466 -15.220 1.00 88.06 191 GLU A C 1
ATOM 1494 O O . GLU A 1 191 ? 18.889 10.083 -16.318 1.00 88.06 191 GLU A O 1
ATOM 1499 N N . THR A 1 192 ? 17.380 11.211 -15.105 1.00 85.31 192 THR A N 1
ATOM 1500 C CA . THR A 1 192 ? 16.505 11.576 -16.225 1.00 85.31 192 THR A CA 1
ATOM 1501 C C . THR A 1 192 ? 15.783 12.889 -15.935 1.00 85.31 192 THR A C 1
ATOM 1503 O O . THR A 1 192 ? 15.724 13.357 -14.802 1.00 85.31 192 THR A O 1
ATOM 1506 N N . GLU A 1 193 ? 15.152 13.459 -16.957 1.00 84.81 193 GLU A N 1
ATOM 1507 C CA . GLU A 1 193 ? 14.213 14.564 -16.788 1.00 84.81 193 GLU A CA 1
ATOM 1508 C C . GLU A 1 193 ? 13.024 14.174 -15.896 1.00 84.81 193 GLU A C 1
ATOM 1510 O O . GLU A 1 193 ? 12.541 13.030 -15.908 1.00 84.81 193 GLU A O 1
ATOM 1515 N N . CYS A 1 194 ? 12.542 15.153 -15.131 1.00 82.69 194 CYS A N 1
ATOM 1516 C CA . CYS A 1 194 ? 11.366 15.018 -14.288 1.00 82.69 194 CYS A CA 1
ATOM 1517 C C . CYS A 1 194 ? 10.099 14.979 -15.134 1.00 82.69 194 CYS A C 1
ATOM 1519 O O . CYS A 1 194 ? 9.685 15.987 -15.701 1.00 82.69 194 CYS A O 1
ATOM 1521 N N . ARG A 1 195 ? 9.485 13.797 -15.202 1.00 78.50 195 ARG A N 1
ATOM 1522 C CA . ARG A 1 195 ? 8.233 13.546 -15.933 1.00 78.50 195 ARG A CA 1
ATOM 1523 C C . ARG A 1 195 ? 7.104 13.083 -15.008 1.00 78.50 195 ARG A C 1
ATOM 1525 O O . ARG A 1 195 ? 5.962 12.987 -15.441 1.00 78.50 195 ARG A O 1
ATOM 1532 N N . SER A 1 196 ? 7.429 12.764 -13.756 1.00 69.06 196 SER A N 1
ATOM 1533 C CA . SER A 1 196 ? 6.527 12.149 -12.788 1.00 69.06 196 SER A CA 1
ATOM 1534 C C . SER A 1 196 ? 5.848 13.149 -11.864 1.00 69.06 196 SER A C 1
ATOM 1536 O O . SER A 1 196 ? 6.428 14.166 -11.488 1.00 69.06 196 SER A O 1
ATOM 1538 N N . THR A 1 197 ? 4.638 12.793 -11.433 1.00 65.06 197 THR A N 1
ATOM 1539 C CA . THR A 1 197 ? 3.928 13.414 -10.307 1.00 65.06 197 THR A CA 1
ATOM 1540 C C . THR A 1 197 ? 4.327 12.812 -8.957 1.00 65.06 197 THR A C 1
ATOM 1542 O O . THR A 1 197 ? 3.894 13.311 -7.923 1.00 65.06 197 THR A O 1
ATOM 1545 N N . ILE A 1 198 ? 5.117 11.732 -8.948 1.00 70.62 198 ILE A N 1
ATOM 1546 C CA . ILE A 1 198 ? 5.587 11.071 -7.729 1.00 70.62 198 ILE A CA 1
ATOM 1547 C C . ILE A 1 198 ? 6.809 11.831 -7.205 1.00 70.62 198 ILE A C 1
ATOM 1549 O O . ILE A 1 198 ? 7.894 11.768 -7.792 1.00 70.62 198 ILE A O 1
ATOM 1553 N N . ILE A 1 199 ? 6.609 12.559 -6.107 1.00 79.06 199 ILE A N 1
ATOM 1554 C CA . ILE A 1 199 ? 7.610 13.421 -5.479 1.00 79.06 199 ILE A CA 1
ATOM 1555 C C . ILE A 1 199 ? 7.832 12.951 -4.046 1.00 79.06 199 ILE A C 1
ATOM 1557 O O . ILE A 1 199 ? 6.884 12.877 -3.268 1.00 79.06 199 ILE A O 1
ATOM 1561 N N . TYR A 1 200 ? 9.089 12.690 -3.707 1.00 78.50 200 TYR A N 1
ATOM 1562 C CA . TYR A 1 200 ? 9.538 12.436 -2.347 1.00 78.50 200 TYR A CA 1
ATOM 1563 C C . TYR A 1 200 ? 10.488 13.553 -1.932 1.00 78.50 200 TYR A C 1
ATOM 1565 O O . TYR A 1 200 ? 11.473 13.843 -2.620 1.00 78.50 200 TYR A O 1
ATOM 1573 N N . ASN A 1 201 ? 10.164 14.181 -0.809 1.00 74.31 201 ASN A N 1
ATOM 1574 C CA . ASN A 1 201 ? 10.974 15.219 -0.195 1.00 74.31 201 ASN A CA 1
ATOM 1575 C C . ASN A 1 201 ? 11.421 14.727 1.180 1.00 74.31 201 ASN A C 1
ATOM 1577 O O . ASN A 1 201 ? 10.654 14.057 1.874 1.00 74.31 201 ASN A O 1
ATOM 1581 N N . ASP A 1 202 ? 12.658 15.055 1.533 1.00 60.53 202 ASP A N 1
ATOM 1582 C CA . ASP A 1 202 ? 13.161 14.939 2.903 1.00 60.53 202 ASP A CA 1
ATOM 1583 C C . ASP A 1 202 ? 12.648 16.052 3.821 1.00 60.53 202 ASP A C 1
ATOM 1585 O O . ASP A 1 202 ? 12.499 17.202 3.339 1.00 60.53 202 ASP A O 1
#

Foldseek 3Di:
DVVVCVVVVVVVVCVVVVVVVVVVVVVVVPDDPFDWEAEANFIKTFADPLRVLLVVLVLVLLLLLLVLLLVLLVDQFDKFKKKWKAFPVQVVVLCVVLVWAWDDKDADDDPPDPDRMIMTITIDGSNSSVVVSVVLVVCVVPDDSRHHIRMDTDDDPSHDPVSVVVSVVVSLVSSSVSNVVSVVVVVRIGTDDDPDPHYRYD

Mean predicted aligned error: 11.4 Å

pLDDT: mean 81.78, std 12.2, range [40.59, 94.44]

Sequence (202 aa):
MRDLQFIIVPGIIVGIVGGILLFFLAYNYYPQKNVNINLNGRCYEFLDGAYQRYQDLVSFRESELLKMQIEAIGESYILVPVTFSGSSVDVDRIIDDFDINVTDIQTLGDENTRVDKMIVKGVVSTEILEQILNNISENNTNTTLDSMPKIGILPNSGISASESAKISNNIDQFMTKGIKEIMLNKNGVKETECRSTIIYND

Organism: NCBI:txid2035267